Protein AF-A0A919RWD7-F1 (afdb_monomer_lite)

Structure (mmCIF, N/CA/C/O backbone):
data_AF-A0A919RWD7-F1
#
_entry.id   AF-A0A919RWD7-F1
#
loop_
_atom_site.group_PDB
_atom_site.id
_atom_site.type_symbol
_atom_site.label_atom_id
_atom_site.label_alt_id
_atom_site.label_comp_id
_atom_site.label_asym_id
_atom_site.label_entity_id
_atom_site.label_seq_id
_atom_site.pdbx_PDB_ins_code
_atom_site.Cartn_x
_atom_site.Cartn_y
_atom_site.Cartn_z
_atom_site.occupancy
_atom_site.B_iso_or_equiv
_atom_site.auth_seq_id
_atom_site.auth_comp_id
_atom_site.auth_asym_id
_atom_site.auth_atom_id
_atom_site.pdbx_PDB_model_num
ATOM 1 N N . MET A 1 1 ? -32.808 6.585 6.869 1.00 62.22 1 MET A N 1
ATOM 2 C CA . MET A 1 1 ? -34.218 6.139 7.039 1.00 62.22 1 MET A CA 1
ATOM 3 C C . MET A 1 1 ? -34.288 4.623 7.196 1.00 62.22 1 MET A C 1
ATOM 5 O O . MET A 1 1 ? -33.991 3.910 6.240 1.00 62.22 1 MET A O 1
ATOM 9 N N . GLY A 1 2 ? -34.722 4.133 8.360 1.00 70.38 2 GLY A N 1
ATOM 10 C CA . GLY A 1 2 ? -34.899 2.698 8.625 1.00 70.38 2 GLY A CA 1
ATOM 11 C C . GLY A 1 2 ? -35.819 1.985 7.619 1.00 70.38 2 GLY A C 1
ATOM 12 O O . GLY A 1 2 ? -36.664 2.600 6.946 1.00 70.38 2 GLY A O 1
ATOM 13 N N . LYS A 1 3 ? -35.632 0.671 7.458 1.00 72.12 3 LYS A N 1
ATOM 14 C CA . LYS A 1 3 ? -36.467 -0.162 6.576 1.00 72.12 3 LYS A CA 1
ATOM 15 C C . LYS A 1 3 ? -37.880 -0.276 7.179 1.00 72.12 3 LYS A C 1
ATOM 17 O O . LYS A 1 3 ? -37.995 -0.551 8.368 1.00 72.12 3 LYS A O 1
ATOM 22 N N . PRO A 1 4 ? -38.960 -0.045 6.406 1.00 69.38 4 PRO A N 1
ATOM 23 C CA . PRO A 1 4 ? -40.312 -0.239 6.905 1.00 69.38 4 PRO A CA 1
ATOM 24 C C . PRO A 1 4 ? -40.534 -1.732 7.136 1.00 69.38 4 PRO A C 1
ATOM 26 O O . PRO A 1 4 ? -40.063 -2.553 6.346 1.00 69.38 4 PRO A O 1
ATOM 29 N N . SER A 1 5 ? -41.260 -2.066 8.202 1.00 76.38 5 SER A N 1
ATOM 30 C CA . SER A 1 5 ? -41.607 -3.452 8.513 1.00 76.38 5 SER A CA 1
ATOM 31 C C . SER A 1 5 ? -42.291 -4.118 7.319 1.00 76.38 5 SER A C 1
ATOM 33 O O . SER A 1 5 ? -43.266 -3.589 6.781 1.00 76.38 5 SER A O 1
ATOM 35 N N . ILE A 1 6 ? -41.774 -5.281 6.924 1.00 73.38 6 ILE A N 1
ATOM 36 C CA . ILE A 1 6 ? -42.286 -6.110 5.823 1.00 73.38 6 ILE A CA 1
ATOM 37 C C . ILE A 1 6 ? -43.700 -6.648 6.088 1.00 73.38 6 ILE A C 1
ATOM 39 O O . ILE A 1 6 ? -44.399 -7.011 5.150 1.00 73.38 6 ILE A O 1
ATOM 43 N N . PHE A 1 7 ? -44.142 -6.637 7.348 1.00 79.19 7 PHE A N 1
ATOM 44 C CA . PHE A 1 7 ? -45.467 -7.099 7.774 1.00 79.19 7 PHE A CA 1
ATOM 45 C C . PHE A 1 7 ? -46.503 -5.967 7.868 1.00 79.19 7 PHE A C 1
ATOM 47 O O . PHE A 1 7 ? -47.649 -6.186 8.251 1.00 79.19 7 PHE A O 1
ATOM 54 N N . SER A 1 8 ? -46.121 -4.732 7.529 1.00 77.19 8 SER A N 1
ATOM 55 C CA . SER A 1 8 ? -47.040 -3.595 7.505 1.00 77.19 8 SER A CA 1
ATOM 56 C C . SER A 1 8 ? -47.950 -3.653 6.276 1.00 77.19 8 SER A C 1
ATOM 58 O O . SER A 1 8 ? -47.480 -3.749 5.144 1.00 77.19 8 SER A O 1
ATOM 60 N N . LYS A 1 9 ? -49.260 -3.458 6.478 1.00 77.06 9 LYS A N 1
ATOM 61 C CA . LYS A 1 9 ? -50.262 -3.287 5.404 1.00 77.06 9 LYS A CA 1
ATOM 62 C C . LYS A 1 9 ? -49.919 -2.142 4.432 1.00 77.06 9 LYS A C 1
ATOM 64 O O . LYS A 1 9 ? -50.409 -2.099 3.307 1.00 77.06 9 LYS A O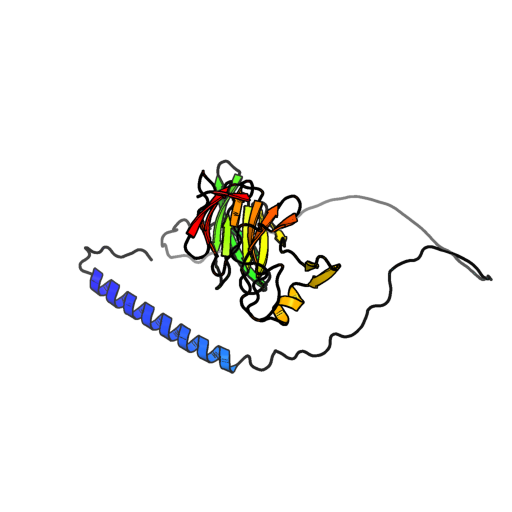 1
ATOM 69 N N . GLU A 1 10 ? -49.058 -1.210 4.844 1.00 80.69 10 GLU A N 1
ATOM 70 C CA . GLU A 1 10 ? -48.588 -0.087 4.029 1.00 80.69 10 GLU A CA 1
ATOM 71 C C . GLU A 1 10 ? -47.210 -0.307 3.392 1.00 80.69 10 GLU A C 1
ATOM 73 O O . GLU A 1 10 ? -46.718 0.584 2.689 1.00 80.69 10 GLU A O 1
ATOM 78 N N . TYR A 1 11 ? -46.576 -1.462 3.618 1.00 83.88 11 TYR A N 1
ATOM 79 C CA . TYR A 1 11 ? -45.226 -1.767 3.145 1.00 83.88 11 TYR A CA 1
ATOM 80 C C . TYR A 1 11 ? -45.079 -1.510 1.642 1.00 83.88 11 TYR A C 1
ATOM 82 O O . TYR A 1 11 ? -44.213 -0.738 1.222 1.00 83.88 11 TYR A O 1
ATOM 90 N N . GLU A 1 12 ? -45.992 -2.044 0.827 1.00 78.50 12 GLU A N 1
ATOM 91 C CA . GLU A 1 12 ? -45.956 -1.845 -0.623 1.00 78.50 12 GLU A CA 1
ATOM 92 C C . GLU A 1 12 ? -46.113 -0.379 -1.037 1.00 78.50 12 GLU A C 1
ATOM 94 O O . GLU A 1 12 ? -45.423 0.093 -1.945 1.00 78.50 12 GLU A O 1
ATOM 99 N N . LYS A 1 13 ? -47.000 0.372 -0.370 1.00 80.38 13 LYS A N 1
ATOM 100 C CA . LYS A 1 13 ? -47.218 1.797 -0.667 1.00 80.38 13 LYS A CA 1
ATOM 101 C C . LYS A 1 13 ? -45.967 2.614 -0.337 1.00 80.38 13 LYS A C 1
ATOM 103 O O . LYS A 1 13 ? -45.570 3.475 -1.126 1.00 80.38 13 LYS A O 1
ATOM 108 N N . ARG A 1 14 ? -45.309 2.324 0.791 1.00 76.94 14 ARG A N 1
ATOM 109 C CA . ARG A 1 14 ? -44.056 2.980 1.203 1.00 76.94 14 ARG A CA 1
ATOM 110 C C . ARG A 1 14 ? -42.899 2.609 0.272 1.00 76.94 14 ARG A C 1
ATOM 112 O O . ARG A 1 14 ? -42.142 3.491 -0.133 1.00 76.94 14 ARG A O 1
ATOM 119 N N . MET A 1 15 ? -42.811 1.351 -0.156 1.00 80.31 15 MET A N 1
ATOM 120 C CA . MET A 1 15 ? -41.802 0.890 -1.115 1.00 80.31 15 MET A CA 1
ATOM 121 C C . MET A 1 15 ? -41.993 1.502 -2.510 1.00 80.31 15 MET A C 1
ATOM 123 O O . MET A 1 15 ? -41.017 1.953 -3.108 1.00 80.31 15 MET A O 1
ATOM 127 N N . LYS A 1 16 ? -43.231 1.623 -3.010 1.00 81.06 16 LYS A N 1
ATOM 128 C CA . LYS A 1 16 ? -43.530 2.305 -4.287 1.00 81.06 16 LYS A CA 1
ATOM 129 C C . LYS A 1 16 ? -43.140 3.789 -4.252 1.00 81.06 16 LYS A C 1
ATOM 131 O O . LYS A 1 16 ? -42.542 4.280 -5.207 1.00 81.06 16 LYS A O 1
ATOM 136 N N . LYS A 1 17 ? -43.401 4.498 -3.144 1.00 82.50 17 LYS A N 1
ATOM 137 C CA . LYS A 1 17 ? -42.965 5.898 -2.962 1.00 82.50 17 LYS A CA 1
ATOM 138 C C . LYS A 1 17 ? -41.436 6.028 -2.904 1.00 82.50 17 LYS A C 1
ATOM 140 O O . LYS A 1 17 ? -40.892 6.936 -3.525 1.00 82.50 17 LYS A O 1
ATOM 145 N N . ARG A 1 18 ? -40.737 5.110 -2.222 1.00 81.25 18 ARG A N 1
ATOM 146 C CA . ARG A 1 18 ? -39.261 5.082 -2.175 1.00 81.25 18 ARG A CA 1
ATOM 147 C C . ARG A 1 18 ? -38.644 4.833 -3.548 1.00 81.25 18 ARG A C 1
ATOM 149 O O . ARG A 1 18 ? -37.768 5.590 -3.945 1.00 81.25 18 ARG A O 1
ATOM 156 N N . LYS A 1 19 ? -39.146 3.848 -4.302 1.00 80.81 19 LYS A N 1
ATOM 157 C CA . LYS A 1 19 ? -38.678 3.565 -5.671 1.00 80.81 19 LYS A CA 1
ATOM 158 C C . LYS A 1 19 ? -38.836 4.781 -6.592 1.00 80.81 19 LYS A C 1
ATOM 160 O O . LYS A 1 19 ? -37.906 5.108 -7.318 1.00 80.81 19 LYS A O 1
ATOM 165 N N . LYS A 1 20 ? -39.963 5.501 -6.503 1.00 80.44 20 LYS A N 1
ATOM 166 C CA . LYS A 1 20 ? -40.172 6.751 -7.257 1.00 80.44 20 LYS A CA 1
ATOM 167 C C . LYS A 1 20 ? -39.213 7.869 -6.830 1.00 80.44 20 LYS A C 1
ATOM 169 O O . LYS A 1 20 ? -38.658 8.529 -7.695 1.00 80.44 20 LYS A O 1
ATOM 174 N N . ARG A 1 21 ? -38.974 8.061 -5.525 1.00 79.06 21 ARG A N 1
ATOM 175 C CA . ARG A 1 21 ? -38.011 9.067 -5.032 1.00 79.06 21 ARG A CA 1
ATOM 176 C C . ARG A 1 21 ? -36.578 8.772 -5.483 1.00 79.06 21 ARG A C 1
ATOM 178 O O . ARG A 1 21 ? -35.906 9.683 -5.942 1.00 79.06 21 ARG A O 1
ATOM 185 N N . ILE A 1 22 ? -36.138 7.515 -5.406 1.00 81.50 22 ILE A N 1
ATOM 186 C CA . ILE A 1 22 ? -34.799 7.099 -5.860 1.00 81.50 22 ILE A CA 1
ATOM 187 C C . ILE A 1 22 ? -34.636 7.347 -7.366 1.00 81.50 22 ILE A C 1
ATOM 189 O O . ILE A 1 22 ? -33.616 7.883 -7.785 1.00 81.50 22 ILE A O 1
ATOM 193 N N . LEU A 1 23 ? -35.654 7.022 -8.171 1.00 80.88 23 LEU A N 1
ATOM 194 C CA . LEU A 1 23 ? -35.626 7.249 -9.619 1.00 80.88 23 LEU A CA 1
ATOM 195 C C . LEU A 1 23 ? -35.556 8.744 -9.977 1.00 80.88 23 LEU A C 1
ATOM 197 O O . LEU A 1 23 ? -34.819 9.116 -10.883 1.00 80.88 23 LEU A O 1
ATOM 201 N N . VAL A 1 24 ? -36.263 9.607 -9.239 1.00 87.38 24 VAL A N 1
ATOM 202 C CA . VAL A 1 24 ? -36.188 11.068 -9.420 1.00 87.38 24 VAL A CA 1
ATOM 203 C C . VAL A 1 24 ? -34.807 11.613 -9.041 1.00 87.38 24 VAL A C 1
ATOM 205 O O . VAL A 1 24 ? -34.259 12.424 -9.778 1.00 87.38 24 VAL A O 1
ATOM 208 N N . ILE A 1 25 ? -34.211 11.141 -7.941 1.00 85.62 25 ILE A N 1
ATOM 209 C CA . ILE A 1 25 ? -32.860 11.554 -7.524 1.00 85.62 25 ILE A CA 1
ATOM 210 C C . ILE A 1 25 ? -31.818 11.153 -8.578 1.00 85.62 25 ILE A C 1
ATOM 212 O O . ILE A 1 25 ? -30.980 11.973 -8.946 1.00 85.62 25 ILE A O 1
ATOM 216 N N . LEU A 1 26 ? -31.904 9.931 -9.116 1.00 84.19 26 LEU A N 1
ATOM 217 C CA . LEU A 1 26 ? -31.026 9.474 -10.200 1.00 84.19 26 LEU A CA 1
ATOM 218 C C . LEU A 1 26 ? -31.139 10.352 -11.453 1.00 84.19 26 LEU A C 1
ATOM 220 O O . LEU A 1 26 ? -30.123 10.691 -12.054 1.00 84.19 26 LEU A O 1
ATOM 224 N N . LEU A 1 27 ? -32.357 10.757 -11.821 1.00 84.44 27 LEU A N 1
ATOM 225 C CA . LEU A 1 27 ? -32.585 11.626 -12.976 1.00 84.44 27 LEU A CA 1
ATOM 226 C C . LEU A 1 27 ? -31.989 13.032 -12.768 1.00 84.44 27 LEU A C 1
ATOM 228 O O . LEU A 1 27 ? -31.401 13.590 -13.689 1.00 84.44 27 LEU A O 1
ATOM 232 N N . ILE A 1 28 ? -32.073 13.575 -11.548 1.00 85.44 28 ILE A N 1
ATOM 233 C CA . ILE A 1 28 ? -31.477 14.875 -11.191 1.00 85.44 28 ILE A CA 1
ATOM 234 C C . ILE A 1 28 ? -29.945 14.817 -11.260 1.00 85.44 28 ILE A C 1
ATOM 236 O O . ILE A 1 28 ? -29.328 15.723 -11.818 1.00 85.44 28 ILE A O 1
ATOM 240 N N . ILE A 1 29 ? -29.326 13.747 -10.748 1.00 83.81 29 ILE A N 1
ATOM 241 C CA . ILE A 1 29 ? -27.866 13.556 -10.808 1.00 83.81 29 ILE A CA 1
ATOM 242 C C . ILE A 1 29 ? -27.390 13.472 -12.266 1.00 83.81 29 ILE A C 1
ATOM 244 O O . ILE A 1 29 ? -26.404 14.116 -12.631 1.00 83.81 29 ILE A O 1
ATOM 248 N N . LEU A 1 30 ? -28.120 12.748 -13.122 1.00 80.19 30 LEU A N 1
ATOM 249 C CA . LEU A 1 30 ? -27.811 12.647 -14.549 1.00 80.19 30 LEU A CA 1
ATOM 250 C C . LEU A 1 30 ? -27.887 14.019 -15.245 1.00 80.19 30 LEU A C 1
ATOM 252 O O . LEU A 1 30 ? -26.960 14.394 -15.962 1.00 80.19 30 LEU A O 1
ATOM 256 N N . CYS A 1 31 ? -28.937 14.805 -14.988 1.00 75.56 31 CYS A N 1
ATOM 257 C CA . CYS A 1 31 ? -29.066 16.154 -15.543 1.00 75.56 31 CYS A CA 1
ATOM 258 C C . CYS A 1 31 ? -27.950 17.099 -15.065 1.00 75.56 31 CYS A C 1
ATOM 260 O O . CYS A 1 31 ? -27.419 17.859 -15.870 1.00 75.56 31 CYS A O 1
ATOM 262 N N . MET A 1 32 ? -27.545 17.023 -13.793 1.00 72.50 32 MET A N 1
ATOM 263 C CA . MET A 1 32 ? -26.440 17.830 -13.255 1.00 72.50 32 MET A CA 1
ATOM 264 C C . MET A 1 32 ? -25.092 17.473 -13.898 1.00 72.50 32 MET A C 1
ATOM 266 O O . MET A 1 32 ? -24.303 18.367 -14.201 1.00 72.50 32 MET A O 1
ATOM 270 N N . SER A 1 33 ? -24.844 16.189 -14.177 1.00 64.81 33 SER A N 1
ATOM 271 C CA . SER A 1 33 ? -23.604 15.749 -14.831 1.00 64.81 33 SER A CA 1
ATOM 272 C C . SER A 1 33 ? -23.444 16.290 -16.262 1.00 64.81 33 SER A C 1
ATOM 274 O O . SER A 1 33 ? -22.338 16.657 -16.654 1.00 64.81 33 SER A O 1
ATOM 276 N N . GLY A 1 34 ? -24.544 16.445 -17.012 1.00 59.94 34 GLY A N 1
ATOM 277 C CA . GLY A 1 34 ? -24.525 17.014 -18.368 1.00 59.94 34 GLY A CA 1
ATOM 278 C C . GLY A 1 34 ? -24.253 18.525 -18.420 1.00 59.94 34 GLY A C 1
ATOM 279 O O . GLY A 1 34 ? -23.715 19.022 -19.407 1.00 59.94 34 GLY A O 1
ATOM 280 N N . VAL A 1 35 ? -24.570 19.265 -17.350 1.00 59.09 35 VAL A N 1
ATOM 281 C CA . VAL A 1 35 ? -24.320 20.719 -17.264 1.00 59.09 35 VAL A CA 1
ATOM 282 C C . VAL A 1 35 ? -22.843 21.018 -16.961 1.00 59.09 35 VAL A C 1
ATOM 284 O O . VAL A 1 35 ? -22.286 21.997 -17.466 1.00 59.09 35 VAL A O 1
ATOM 287 N N . ILE A 1 36 ? -22.166 20.144 -16.206 1.00 58.62 36 ILE A N 1
ATOM 288 C CA . ILE A 1 36 ? -20.753 20.313 -15.819 1.00 58.62 36 ILE A CA 1
ATOM 289 C C . ILE A 1 36 ? -19.814 20.196 -17.032 1.00 58.62 36 ILE A C 1
ATOM 291 O O . ILE A 1 36 ? -18.829 20.934 -17.117 1.00 58.62 36 ILE A O 1
ATOM 295 N N . THR A 1 37 ? -20.143 19.352 -18.018 1.00 56.03 37 THR A N 1
ATOM 296 C CA . THR A 1 37 ? -19.328 19.184 -19.236 1.00 56.03 37 THR A CA 1
ATOM 297 C C . THR A 1 37 ? -19.362 20.391 -20.176 1.00 56.03 37 THR A C 1
ATOM 299 O O . THR A 1 37 ? -18.444 20.561 -20.973 1.00 56.03 37 THR A O 1
ATOM 302 N N . THR A 1 38 ? -20.372 21.264 -20.080 1.00 53.47 38 THR A N 1
ATOM 303 C CA . THR A 1 38 ? -20.492 22.443 -20.960 1.00 53.47 38 THR A CA 1
ATOM 304 C C . THR A 1 38 ? -19.829 23.714 -20.422 1.00 53.47 38 THR A C 1
ATOM 306 O O . THR A 1 38 ? -19.691 24.679 -21.170 1.00 53.47 38 THR A O 1
ATOM 309 N N . LEU A 1 39 ? -19.391 23.735 -19.155 1.00 53.25 39 LEU A N 1
ATOM 310 C CA . LEU A 1 39 ? -18.883 24.955 -18.503 1.00 53.25 39 LEU A CA 1
ATOM 311 C C . LEU A 1 39 ? -17.393 24.919 -18.119 1.00 53.25 39 LEU A C 1
ATOM 313 O O . LEU A 1 39 ? -16.830 25.970 -17.828 1.00 53.25 39 LEU A O 1
ATOM 317 N N . ASN A 1 40 ? -16.713 23.769 -18.192 1.00 55.81 40 ASN A N 1
ATOM 318 C CA . ASN A 1 40 ? -15.305 23.633 -17.776 1.00 55.81 40 ASN A CA 1
ATOM 319 C C . ASN A 1 40 ? -14.329 23.303 -18.920 1.00 55.81 40 ASN A C 1
ATOM 321 O O . ASN A 1 40 ? -13.398 22.526 -18.740 1.00 55.81 40 ASN A O 1
ATOM 325 N N . PHE A 1 41 ? -14.495 23.916 -20.098 1.00 50.09 41 PHE A N 1
ATOM 326 C CA . PHE A 1 41 ? -13.553 23.746 -21.222 1.00 50.09 41 PHE A CA 1
ATOM 327 C C . PHE A 1 41 ? -12.550 24.904 -21.404 1.00 50.09 41 PHE A C 1
ATOM 329 O O . PHE A 1 41 ? -11.872 24.977 -22.425 1.00 50.09 41 PHE A O 1
ATOM 336 N N . LYS A 1 42 ? -12.440 25.839 -20.446 1.00 47.75 42 LYS A N 1
ATOM 337 C CA . LYS A 1 42 ? -11.588 27.043 -20.587 1.00 47.75 42 LYS A CA 1
ATOM 338 C C . LYS A 1 42 ? -10.662 27.366 -19.405 1.00 47.75 42 LYS A C 1
ATOM 340 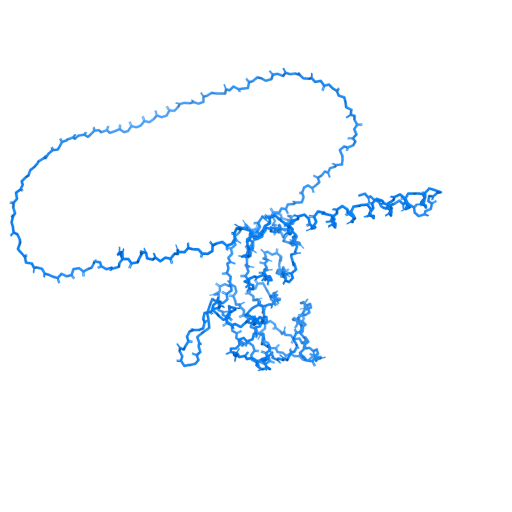O O . LYS A 1 42 ? -10.213 28.500 -19.302 1.00 47.75 42 LYS A O 1
ATOM 345 N N . PHE A 1 43 ? -10.328 26.400 -18.546 1.00 48.41 43 PHE A N 1
ATOM 346 C CA . PHE A 1 43 ? -9.414 26.642 -17.412 1.00 48.41 43 PHE A CA 1
ATOM 347 C C . PHE A 1 43 ? -8.160 25.759 -17.358 1.00 48.41 43 PHE A C 1
ATOM 349 O O . PHE A 1 43 ? -7.447 25.783 -16.362 1.00 48.41 43 PHE A O 1
ATOM 356 N N . PHE A 1 44 ? -7.815 25.051 -18.437 1.00 46.84 44 PHE A N 1
ATOM 357 C CA . PHE A 1 44 ? -6.515 24.379 -18.541 1.00 46.84 44 PHE A CA 1
ATOM 358 C C . PHE A 1 44 ? -5.609 25.098 -19.548 1.00 46.84 44 PHE A C 1
ATOM 360 O O . PHE A 1 44 ? -5.313 24.595 -20.628 1.00 46.84 44 PHE A O 1
ATOM 367 N N . SER A 1 45 ? -5.209 26.327 -19.205 1.00 43.19 45 SER A N 1
ATOM 368 C CA . SER A 1 45 ? -4.134 27.042 -19.900 1.00 43.19 45 SER A CA 1
ATOM 369 C C . SER A 1 45 ? -2.827 26.814 -19.148 1.00 43.19 45 SER A C 1
ATOM 371 O O . SER A 1 45 ? -2.527 27.494 -18.169 1.00 43.19 45 SER A O 1
ATOM 373 N N . LEU A 1 46 ? -2.050 25.836 -19.610 1.00 52.00 46 LEU A N 1
ATOM 374 C CA . LEU A 1 46 ? -0.650 25.666 -19.239 1.00 52.00 46 LEU A CA 1
ATOM 375 C C . LEU A 1 46 ? 0.177 26.752 -19.934 1.00 52.00 46 LEU A C 1
ATOM 377 O O . LEU A 1 46 ? 0.546 26.611 -21.098 1.00 52.00 46 LEU A O 1
ATOM 381 N N . THR A 1 47 ? 0.489 27.828 -19.217 1.00 43.75 47 THR A N 1
ATOM 382 C CA . THR A 1 47 ? 1.446 28.839 -19.681 1.00 43.75 47 THR A CA 1
ATOM 383 C C . THR A 1 47 ? 2.430 29.217 -18.576 1.00 43.75 47 THR A C 1
ATOM 385 O O . THR A 1 47 ? 2.062 29.847 -17.592 1.00 43.75 47 THR A O 1
ATOM 388 N N . ASN A 1 48 ? 3.696 28.871 -18.835 1.00 51.38 48 ASN A N 1
ATOM 389 C CA . ASN A 1 48 ? 4.932 29.522 -18.387 1.00 51.38 48 ASN A CA 1
ATOM 390 C C . ASN A 1 48 ? 5.314 29.442 -16.900 1.00 51.38 48 ASN A C 1
ATOM 392 O O . ASN A 1 48 ? 5.154 30.397 -16.148 1.00 51.38 48 ASN A O 1
ATOM 396 N N . ILE A 1 49 ? 6.014 28.365 -16.530 1.00 50.78 49 ILE A N 1
ATOM 397 C CA . ILE A 1 49 ? 6.964 28.387 -15.408 1.00 50.78 49 ILE A CA 1
ATOM 398 C C . ILE A 1 49 ? 8.353 28.080 -15.975 1.00 50.78 49 ILE A C 1
ATOM 400 O O . ILE A 1 49 ? 8.755 26.928 -16.126 1.00 50.78 49 ILE A O 1
ATOM 404 N N . ARG A 1 50 ? 9.084 29.139 -16.334 1.00 42.44 50 ARG A N 1
ATOM 405 C CA . ARG A 1 50 ? 10.533 29.101 -16.547 1.00 42.44 50 ARG A CA 1
ATOM 406 C C . ARG A 1 50 ? 11.196 30.230 -15.760 1.00 42.44 50 ARG A C 1
ATOM 408 O O . ARG A 1 50 ? 10.794 31.380 -15.862 1.00 42.44 50 ARG A O 1
ATOM 415 N N . GLN A 1 51 ? 12.255 29.822 -15.060 1.00 47.16 51 GLN A N 1
ATOM 416 C CA . GLN A 1 51 ? 13.373 30.590 -14.502 1.00 47.16 51 GLN A CA 1
ATOM 417 C C . GLN A 1 51 ? 13.134 31.486 -13.278 1.00 47.16 51 GLN A C 1
ATOM 419 O O . GLN A 1 51 ? 12.812 32.662 -13.393 1.00 47.16 51 GLN A O 1
ATOM 424 N N . LYS A 1 52 ? 13.560 30.964 -12.118 1.00 35.62 52 LYS A N 1
ATOM 425 C CA . LYS A 1 52 ? 14.637 31.599 -11.337 1.00 35.62 52 LYS A CA 1
ATOM 426 C C . LYS A 1 52 ? 15.355 30.553 -10.471 1.00 35.62 52 LYS A C 1
ATOM 428 O O . LYS A 1 52 ? 14.889 30.205 -9.394 1.00 35.62 52 LYS A O 1
ATOM 433 N N . VAL A 1 53 ? 16.472 30.021 -10.970 1.00 49.72 53 VAL A N 1
ATOM 434 C CA . VAL A 1 53 ? 17.414 29.192 -10.198 1.00 49.72 53 VAL A CA 1
ATOM 435 C C . VAL A 1 53 ? 18.780 29.850 -10.290 1.00 49.72 53 VAL A C 1
ATOM 437 O O . VAL A 1 53 ? 19.578 29.446 -11.113 1.00 49.72 53 VAL A O 1
ATOM 440 N N . GLU A 1 54 ? 18.993 30.883 -9.480 1.00 40.47 54 GLU A N 1
ATOM 441 C CA . GLU A 1 54 ? 20.275 31.447 -9.023 1.00 40.47 54 GLU A CA 1
ATOM 442 C C . GLU A 1 54 ? 19.853 32.290 -7.798 1.00 40.47 54 GLU A C 1
ATOM 444 O O . GLU A 1 54 ? 18.914 33.073 -7.907 1.00 40.47 54 GLU A O 1
ATOM 449 N N . THR A 1 55 ? 20.306 32.142 -6.556 1.00 45.22 55 THR A N 1
ATOM 450 C CA . THR A 1 55 ? 21.633 31.879 -5.998 1.00 45.22 55 THR A CA 1
ATOM 451 C C . THR A 1 55 ? 21.451 31.563 -4.504 1.00 45.22 55 THR A C 1
ATOM 453 O O . THR A 1 55 ? 20.953 32.429 -3.785 1.00 45.22 55 THR A O 1
ATOM 456 N N . THR A 1 56 ? 21.849 30.389 -4.000 1.00 36.59 56 THR A N 1
ATOM 457 C CA . THR A 1 56 ? 22.331 30.211 -2.603 1.00 36.59 56 THR A CA 1
ATOM 458 C C . THR A 1 56 ? 22.813 28.779 -2.370 1.00 36.59 56 THR A C 1
ATOM 460 O O . THR A 1 56 ? 22.162 27.986 -1.705 1.00 36.59 56 THR A O 1
ATOM 463 N N . LEU A 1 57 ? 23.993 28.439 -2.889 1.00 35.75 57 LEU A N 1
ATOM 464 C CA . LEU A 1 57 ? 24.846 27.449 -2.236 1.00 35.75 57 LEU A CA 1
ATOM 465 C C . LEU A 1 57 ? 26.302 27.907 -2.320 1.00 35.75 57 LEU A C 1
ATOM 467 O O . LEU A 1 57 ? 26.797 28.262 -3.383 1.00 35.75 57 LEU A O 1
ATOM 471 N N . ASN A 1 58 ? 26.939 27.844 -1.154 1.00 32.91 58 ASN A N 1
ATOM 472 C CA . ASN A 1 58 ? 28.346 28.052 -0.841 1.00 32.91 58 ASN A CA 1
ATOM 473 C C . ASN A 1 58 ? 28.898 29.477 -0.867 1.00 32.91 58 ASN A C 1
ATOM 475 O O . ASN A 1 58 ? 29.436 29.953 -1.859 1.00 32.91 58 ASN A O 1
ATOM 479 N N . ASN A 1 59 ? 28.953 30.058 0.334 1.00 32.22 59 ASN A N 1
ATOM 480 C CA . ASN A 1 59 ? 30.088 30.880 0.716 1.00 32.22 59 ASN A CA 1
ATOM 481 C C . ASN A 1 59 ? 30.882 30.156 1.819 1.00 32.22 59 ASN A C 1
ATOM 483 O O . ASN A 1 59 ? 30.484 30.117 2.982 1.00 32.22 59 ASN A O 1
ATOM 487 N N . LYS A 1 60 ? 32.010 29.559 1.431 1.00 31.36 60 LYS A N 1
ATOM 488 C CA . LYS A 1 60 ? 33.190 29.402 2.285 1.00 31.36 60 LYS A CA 1
ATOM 489 C C . LYS A 1 60 ? 34.373 29.857 1.432 1.00 31.36 60 LYS A C 1
ATOM 491 O O . LYS A 1 60 ? 34.786 29.122 0.547 1.00 31.36 60 LYS A O 1
ATOM 496 N N . ASN A 1 61 ? 34.786 31.106 1.680 1.00 33.00 61 ASN A N 1
ATOM 497 C CA . ASN A 1 61 ? 36.158 31.623 1.815 1.00 33.00 61 ASN A CA 1
ATOM 498 C C . ASN A 1 61 ? 37.239 30.877 1.013 1.00 33.00 61 ASN A C 1
ATOM 500 O O . ASN A 1 61 ? 37.390 29.673 1.174 1.00 33.00 61 ASN A O 1
ATOM 504 N N . LYS A 1 62 ? 38.148 31.508 0.272 1.00 30.33 62 LYS A N 1
ATOM 505 C CA . LYS A 1 62 ? 38.866 32.790 0.429 1.00 30.33 62 LYS A CA 1
ATOM 506 C C . LYS A 1 62 ? 39.847 32.796 -0.780 1.00 30.33 62 LYS A C 1
ATOM 508 O O . LYS A 1 62 ? 40.222 31.720 -1.227 1.00 30.33 62 LYS A O 1
ATOM 513 N N . ASP A 1 63 ? 40.221 33.888 -1.439 1.00 31.67 63 ASP A N 1
ATOM 514 C CA . ASP A 1 63 ? 41.120 34.912 -0.917 1.00 31.67 63 ASP A CA 1
ATOM 515 C C . ASP A 1 63 ? 41.265 36.089 -1.906 1.00 31.67 63 ASP A C 1
ATOM 517 O O . ASP A 1 63 ? 41.472 35.886 -3.098 1.00 31.67 63 ASP A O 1
ATOM 521 N N . ASN A 1 64 ? 41.233 37.289 -1.313 1.00 29.98 64 ASN A N 1
ATOM 522 C CA . ASN A 1 64 ? 42.026 38.498 -1.570 1.00 29.98 64 ASN A CA 1
ATOM 523 C C . ASN A 1 64 ? 42.005 39.162 -2.957 1.00 29.98 64 ASN A C 1
ATOM 525 O O . ASN A 1 64 ? 42.463 38.595 -3.939 1.00 29.98 64 ASN A O 1
ATOM 529 N N . VAL A 1 65 ? 41.652 40.457 -2.973 1.00 29.67 65 VAL A N 1
ATOM 530 C CA . VAL A 1 65 ? 42.622 41.564 -3.138 1.00 29.67 65 VAL A CA 1
ATOM 531 C C . VAL A 1 65 ? 41.925 42.935 -2.934 1.00 29.67 65 VAL A C 1
ATOM 533 O O . VAL A 1 65 ? 41.002 43.285 -3.657 1.00 29.67 65 VAL A O 1
ATOM 536 N N . LEU A 1 66 ? 42.445 43.669 -1.936 1.00 29.42 66 LEU A N 1
ATOM 537 C CA . LEU A 1 66 ? 42.548 45.133 -1.742 1.00 29.42 66 LEU A CA 1
ATOM 538 C C . LEU A 1 66 ? 41.298 46.016 -1.482 1.00 29.42 66 LEU A C 1
ATOM 540 O O . LEU A 1 66 ? 40.529 46.369 -2.370 1.00 29.42 66 LEU A O 1
ATOM 544 N N . SER A 1 67 ? 41.211 46.390 -0.196 1.00 28.41 67 SER A N 1
ATOM 545 C CA . SER A 1 67 ? 41.037 47.725 0.422 1.00 28.41 67 SER A CA 1
ATOM 546 C C . SER A 1 67 ? 41.107 48.963 -0.509 1.00 28.41 67 SER A C 1
ATOM 548 O O . SER A 1 67 ? 41.809 48.949 -1.509 1.00 28.41 67 SER A O 1
ATOM 550 N N . ASP A 1 68 ? 40.418 50.086 -0.265 1.00 28.94 68 ASP A N 1
ATOM 551 C CA . ASP A 1 68 ? 40.431 50.878 0.970 1.00 28.94 68 ASP A CA 1
ATOM 552 C C . ASP A 1 68 ? 39.267 51.896 1.095 1.00 28.94 68 ASP A C 1
ATOM 554 O O . ASP A 1 68 ? 38.959 52.630 0.163 1.00 28.94 68 ASP A O 1
ATOM 558 N N . THR A 1 69 ? 38.729 51.958 2.320 1.00 27.41 69 THR A N 1
ATOM 559 C CA . THR A 1 69 ? 38.481 53.151 3.162 1.00 27.41 69 THR A CA 1
ATOM 560 C C . THR A 1 69 ? 37.462 54.248 2.780 1.00 27.41 69 THR A C 1
ATOM 562 O O . THR A 1 69 ? 37.677 55.037 1.866 1.00 27.41 69 THR A O 1
ATOM 565 N N . ALA A 1 70 ? 36.442 54.370 3.659 1.00 26.33 70 ALA A N 1
ATOM 566 C CA . ALA A 1 70 ? 35.928 55.575 4.364 1.00 26.33 70 ALA A CA 1
ATOM 567 C C . ALA A 1 70 ? 34.384 55.702 4.307 1.00 26.33 70 ALA A C 1
ATOM 569 O O . ALA A 1 70 ? 33.814 55.490 3.249 1.00 26.33 70 ALA A O 1
ATOM 570 N N . ILE A 1 71 ? 33.601 56.090 5.327 1.00 29.23 71 ILE A N 1
ATOM 571 C CA . ILE A 1 71 ? 33.790 56.533 6.723 1.00 29.23 71 ILE A CA 1
ATOM 572 C C . ILE A 1 71 ? 32.365 56.636 7.354 1.00 29.23 71 ILE A C 1
ATOM 574 O O . ILE A 1 71 ? 31.460 57.077 6.653 1.00 29.23 71 ILE A O 1
ATOM 578 N N . GLN A 1 72 ? 32.227 56.240 8.638 1.00 29.55 72 GLN A N 1
ATOM 579 C CA . GLN A 1 72 ? 31.387 56.796 9.745 1.00 29.55 72 GLN A CA 1
ATOM 580 C C . GLN A 1 72 ? 29.849 56.984 9.606 1.00 29.55 72 GLN A C 1
ATOM 582 O O . GLN A 1 72 ? 29.331 57.176 8.520 1.00 29.55 72 GLN A O 1
ATOM 587 N N . ASP A 1 73 ? 29.018 57.023 10.660 1.00 26.33 73 ASP A N 1
ATOM 588 C CA . ASP A 1 73 ? 29.154 56.817 12.115 1.00 26.33 73 ASP A CA 1
ATOM 589 C C . ASP A 1 73 ? 27.763 56.603 12.762 1.00 26.33 73 ASP A C 1
ATOM 591 O O . ASP A 1 73 ? 26.764 57.061 12.214 1.00 26.33 73 ASP A O 1
ATOM 595 N N . ASN A 1 74 ? 27.779 55.993 13.961 1.00 30.34 74 ASN A N 1
ATOM 596 C CA . ASN A 1 74 ? 26.951 56.181 15.182 1.00 30.34 74 ASN A CA 1
ATOM 597 C C . ASN A 1 74 ? 25.421 56.390 15.082 1.00 30.34 74 ASN A C 1
ATOM 599 O O . ASN A 1 74 ? 24.937 57.305 14.435 1.00 30.34 74 ASN A O 1
ATOM 603 N N . GLY A 1 75 ? 24.571 55.598 15.754 1.00 25.34 75 GLY A N 1
ATOM 604 C CA . GLY A 1 75 ? 24.429 55.439 17.221 1.00 25.34 75 GLY A CA 1
ATOM 605 C C . GLY A 1 75 ? 23.081 56.085 17.627 1.00 25.34 75 GLY A C 1
ATOM 606 O O . GLY A 1 75 ? 22.749 57.145 17.121 1.00 25.34 75 GLY A O 1
ATOM 607 N N . THR A 1 76 ? 22.186 55.559 18.476 1.00 24.91 76 THR A N 1
ATOM 608 C CA . THR A 1 76 ? 22.373 55.217 19.897 1.00 24.91 76 THR A CA 1
ATOM 609 C C . THR A 1 76 ? 21.059 54.665 20.518 1.00 24.91 76 THR A C 1
ATOM 611 O O . THR A 1 76 ? 19.982 55.113 20.141 1.00 24.91 76 THR A O 1
ATOM 614 N N . ASN A 1 77 ? 21.213 53.813 21.550 1.00 28.64 77 ASN A N 1
ATOM 615 C CA . ASN A 1 77 ? 20.426 53.626 22.801 1.00 28.64 77 ASN A CA 1
ATOM 616 C C . ASN A 1 77 ? 19.008 52.981 22.815 1.00 28.64 77 ASN A C 1
ATOM 618 O O . ASN A 1 77 ? 18.098 53.482 22.173 1.00 28.64 77 ASN A O 1
ATOM 622 N N . GLN A 1 78 ? 18.823 51.791 23.441 1.00 28.39 78 GLN A N 1
ATOM 623 C CA . GLN A 1 78 ? 18.531 51.455 24.881 1.00 28.39 78 GLN A CA 1
ATOM 624 C C . GLN A 1 78 ? 17.029 51.685 25.247 1.00 28.39 78 GLN A C 1
ATOM 626 O O . GLN A 1 78 ? 16.475 52.660 24.773 1.00 28.39 78 GLN A O 1
ATOM 631 N N . VAL A 1 79 ? 16.252 50.925 26.050 1.00 28.27 79 VAL A N 1
ATOM 632 C CA . VAL A 1 79 ? 16.444 49.836 27.037 1.00 28.27 79 VAL A CA 1
ATOM 633 C C . VAL A 1 79 ? 15.055 49.308 27.537 1.00 28.27 79 VAL A C 1
ATOM 635 O O . VAL A 1 79 ? 14.071 50.027 27.425 1.00 28.27 79 VAL A O 1
ATOM 638 N N . GLN A 1 80 ? 15.031 48.087 28.114 1.00 28.86 80 GLN A N 1
ATOM 639 C CA . GLN A 1 80 ? 14.132 47.461 29.138 1.00 28.86 80 GLN A CA 1
ATOM 640 C C . GLN A 1 80 ? 12.597 47.242 28.991 1.00 28.86 80 GLN A C 1
ATOM 642 O O . GLN A 1 80 ? 11.791 48.158 28.963 1.00 28.86 80 GLN A O 1
ATOM 647 N N . GLU A 1 81 ? 12.237 45.949 29.070 1.00 25.14 81 GLU A N 1
ATOM 648 C CA . GLU A 1 81 ? 11.517 45.225 30.154 1.00 25.14 81 GLU A CA 1
ATOM 649 C C . GLU A 1 81 ? 10.139 45.668 30.735 1.00 25.14 81 GLU A C 1
ATOM 651 O O . GLU A 1 81 ? 10.013 46.654 31.449 1.00 25.14 81 GLU A O 1
ATOM 656 N N . ASN A 1 82 ? 9.204 44.704 30.647 1.00 26.83 82 ASN A N 1
ATOM 657 C CA . ASN A 1 82 ? 8.337 44.129 31.701 1.00 26.83 82 ASN A CA 1
ATOM 658 C C . ASN A 1 82 ? 6.867 44.580 31.946 1.00 26.83 82 ASN A C 1
ATOM 660 O O . ASN A 1 82 ? 6.547 45.743 32.142 1.00 26.83 82 ASN A O 1
ATOM 664 N N . LYS A 1 83 ? 6.046 43.525 32.136 1.00 25.72 83 LYS A N 1
ATOM 665 C CA . LYS A 1 83 ? 4.805 43.349 32.934 1.00 25.72 83 LYS A CA 1
ATOM 666 C C . LYS A 1 83 ? 3.419 43.886 32.483 1.00 25.72 83 LYS A C 1
ATOM 668 O O . LYS A 1 83 ? 3.063 45.020 32.749 1.00 25.72 83 LYS A O 1
ATOM 673 N N . ASN A 1 84 ? 2.591 42.912 32.062 1.00 24.97 84 ASN A N 1
ATOM 674 C CA . ASN A 1 84 ? 1.437 42.315 32.789 1.00 24.97 84 ASN A CA 1
ATOM 675 C C . ASN A 1 84 ? 0.065 43.047 32.871 1.00 24.97 84 ASN A C 1
ATOM 677 O O . ASN A 1 84 ? 0.019 44.254 33.063 1.00 24.97 84 ASN A O 1
ATOM 681 N N . ILE A 1 85 ? -1.008 42.217 32.921 1.00 26.33 85 ILE A N 1
ATOM 682 C CA . ILE A 1 85 ? -2.402 42.468 33.407 1.00 26.33 85 ILE A CA 1
ATOM 683 C C . ILE A 1 85 ? -3.318 43.196 32.384 1.00 26.33 85 ILE A C 1
ATOM 685 O O . ILE A 1 85 ? -2.892 44.168 31.786 1.00 26.33 85 ILE A O 1
ATOM 689 N N . SER A 1 86 ? -4.589 42.862 32.101 1.00 23.86 86 SER A N 1
ATOM 690 C CA . SER A 1 86 ? -5.572 41.856 32.548 1.00 23.86 86 SER A CA 1
ATOM 691 C C . SER A 1 86 ? -6.790 41.868 31.600 1.00 23.86 86 SER A C 1
ATOM 693 O O . SER A 1 86 ? -6.988 42.815 30.844 1.00 23.86 86 SER A O 1
ATOM 695 N N . GLN A 1 87 ? -7.571 40.787 31.699 1.00 26.42 87 GLN A N 1
ATOM 696 C CA . GLN A 1 87 ? -8.999 40.573 31.410 1.00 26.42 87 GLN A CA 1
ATOM 697 C C . GLN A 1 87 ? -9.862 41.840 31.249 1.00 26.42 87 GLN A C 1
ATOM 699 O O . GLN A 1 87 ? -9.713 42.759 32.043 1.00 26.42 87 GLN A O 1
ATOM 704 N N . GLU A 1 88 ? -10.862 41.814 30.355 1.00 26.47 88 GLU A N 1
ATOM 705 C CA . GLU A 1 88 ? -12.269 41.661 30.775 1.00 26.47 88 GLU A CA 1
ATOM 706 C C . GLU A 1 88 ? -13.235 41.430 29.592 1.00 26.47 88 GLU A C 1
ATOM 708 O O . GLU A 1 88 ? -13.109 41.966 28.493 1.00 26.47 88 GLU A O 1
ATOM 713 N N . SER A 1 89 ? -14.188 40.562 29.901 1.00 25.95 89 SER A N 1
ATOM 714 C CA . SER A 1 89 ? -15.412 40.092 29.261 1.00 25.95 89 SER A CA 1
ATOM 715 C C . SER A 1 89 ? -16.376 41.137 28.689 1.00 25.95 89 SER A C 1
ATOM 717 O O . SER A 1 89 ? -16.538 42.220 29.242 1.00 25.95 89 SER A O 1
ATOM 719 N N . LYS A 1 90 ? -17.164 40.704 27.691 1.00 27.27 90 LYS A N 1
ATOM 720 C CA . LYS A 1 90 ? -18.585 41.069 27.540 1.00 27.27 90 LYS A CA 1
ATOM 721 C C . LYS A 1 90 ? -19.400 39.869 27.038 1.00 27.27 90 LYS A C 1
ATOM 723 O O . LYS A 1 90 ? -19.451 39.595 25.845 1.00 27.27 90 LYS A O 1
ATOM 728 N N . GLU A 1 91 ? -20.039 39.178 27.975 1.00 28.70 91 GLU A N 1
ATOM 729 C CA . GLU A 1 91 ? -21.368 38.586 27.783 1.00 28.70 91 GLU A CA 1
ATOM 730 C C . GLU A 1 91 ? -22.414 39.694 27.966 1.00 28.70 91 GLU A C 1
ATOM 732 O O . GLU A 1 91 ? -22.184 40.567 28.796 1.00 28.70 91 GLU A O 1
ATOM 737 N N . VAL A 1 92 ? -23.526 39.649 27.219 1.00 26.03 92 VAL A N 1
ATOM 738 C CA . VAL A 1 92 ? -24.927 39.701 27.709 1.00 26.03 92 VAL A CA 1
ATOM 739 C C . VAL A 1 92 ? -25.854 39.334 26.523 1.00 26.03 92 VAL A C 1
ATOM 741 O O . VAL A 1 92 ? -25.946 40.082 25.553 1.00 26.03 92 VAL A O 1
ATOM 744 N N . SER A 1 93 ? -26.428 38.120 26.589 1.00 27.02 93 SER A N 1
ATOM 745 C CA . SER A 1 93 ? -27.859 37.707 26.528 1.00 27.02 93 SER A CA 1
ATOM 746 C C . SER A 1 93 ? -28.915 38.697 25.993 1.00 27.02 93 SER A C 1
ATOM 748 O O . SER A 1 93 ? -28.747 39.896 26.113 1.00 27.02 93 SER A O 1
ATOM 750 N N . GLN A 1 94 ? -30.119 38.378 25.510 1.00 30.42 94 GLN A N 1
ATOM 751 C CA . GLN A 1 94 ? -31.000 37.234 25.185 1.00 30.42 94 GLN A CA 1
ATOM 752 C C . GLN A 1 94 ? -32.148 37.920 24.363 1.00 30.42 94 GLN A C 1
ATOM 754 O O . GLN A 1 94 ? -32.296 39.135 24.441 1.00 30.42 94 GLN A O 1
ATOM 759 N N . GLU A 1 95 ? -32.971 37.300 23.511 1.00 26.56 95 GLU A N 1
ATOM 760 C CA . GLU A 1 95 ? -34.132 36.512 23.937 1.00 26.56 95 GLU A CA 1
ATOM 761 C C . GLU A 1 95 ? -35.008 36.064 22.726 1.00 26.56 95 GLU A C 1
ATOM 763 O O . GLU A 1 95 ? -35.365 36.864 21.865 1.00 26.56 95 GLU A O 1
ATOM 768 N N . ASN A 1 96 ? -35.319 34.760 22.714 1.00 29.17 96 ASN A N 1
ATOM 769 C CA . ASN A 1 96 ? -36.514 33.988 22.309 1.00 29.17 96 ASN A CA 1
ATOM 770 C C . ASN A 1 96 ? -37.363 34.287 21.050 1.00 29.17 96 ASN A C 1
ATOM 772 O O . ASN A 1 96 ? -38.026 35.310 20.925 1.00 29.17 96 ASN A O 1
ATOM 776 N N . THR A 1 97 ? -37.616 33.219 20.276 1.00 2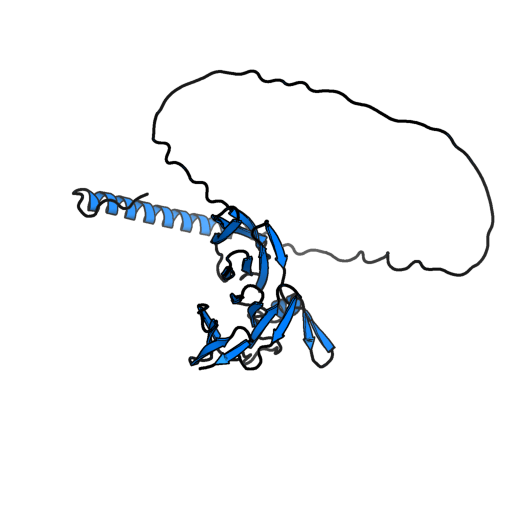5.09 97 THR A N 1
ATOM 777 C CA . THR A 1 97 ? -38.989 32.766 19.952 1.00 25.09 97 THR A CA 1
ATOM 778 C C . THR A 1 97 ? -39.024 31.231 19.864 1.00 25.09 97 THR A C 1
ATOM 780 O O . THR A 1 97 ? -38.098 30.608 19.351 1.00 25.09 97 THR A O 1
ATOM 783 N N . ALA A 1 98 ? -40.068 30.635 20.441 1.00 29.14 98 ALA A N 1
ATOM 784 C CA . ALA A 1 98 ? -40.222 29.217 20.756 1.00 29.14 98 ALA A CA 1
ATOM 785 C C . ALA A 1 98 ? -40.928 28.381 19.667 1.00 29.14 98 ALA A C 1
ATOM 787 O O . ALA A 1 98 ? -41.794 28.891 18.963 1.00 29.14 98 ALA A O 1
ATOM 788 N N . GLY A 1 99 ? -40.645 27.069 19.683 1.00 25.11 99 GLY A N 1
ATOM 789 C CA . GLY A 1 99 ? -41.599 25.995 19.367 1.00 25.11 99 GLY A CA 1
ATOM 790 C C . GLY A 1 99 ? -41.351 25.216 18.072 1.00 25.11 99 GLY A C 1
ATOM 791 O O . GLY A 1 99 ? -41.741 25.681 17.015 1.00 25.11 99 GLY A O 1
ATOM 792 N N . GLU A 1 100 ? -40.780 24.009 18.157 1.00 28.80 100 GLU A N 1
ATOM 793 C CA . GLU A 1 100 ? -41.523 22.740 18.018 1.00 28.80 100 GLU A CA 1
ATOM 794 C C . GLU A 1 100 ? -40.600 21.551 18.347 1.00 28.80 100 GLU A C 1
ATOM 796 O O . GLU A 1 100 ? -39.388 21.590 18.148 1.00 28.80 100 GLU A O 1
ATOM 801 N N . ASN A 1 101 ? -41.178 20.525 18.958 1.00 37.53 101 ASN A N 1
ATOM 802 C CA . ASN A 1 101 ? -40.504 19.433 19.645 1.00 37.53 101 ASN A CA 1
ATOM 803 C C . ASN A 1 101 ? -40.479 18.207 18.715 1.00 37.53 101 ASN A C 1
ATOM 805 O O . ASN A 1 101 ? -41.521 17.588 18.530 1.00 37.53 101 ASN A O 1
ATOM 809 N N . GLU A 1 102 ? -39.327 17.831 18.154 1.00 31.66 102 GLU A N 1
ATOM 810 C CA . GLU A 1 102 ? -39.120 16.495 17.576 1.00 31.66 102 GLU A CA 1
ATOM 811 C C . GLU A 1 102 ? -37.741 15.946 17.975 1.00 31.66 102 GLU A C 1
ATOM 813 O O . GLU A 1 102 ? -36.728 16.638 17.920 1.00 31.66 102 GLU A O 1
ATOM 818 N N . ASN A 1 103 ? -37.769 14.697 18.446 1.00 31.25 103 ASN A N 1
ATOM 819 C CA . ASN A 1 103 ? -36.691 13.853 18.963 1.00 31.25 103 ASN A CA 1
ATOM 820 C C . ASN A 1 103 ? -35.251 14.260 18.603 1.00 31.25 103 ASN A C 1
ATOM 822 O O . ASN A 1 103 ? -34.822 14.141 17.456 1.00 31.25 103 ASN A O 1
ATOM 826 N N . LYS A 1 104 ? -34.468 14.576 19.643 1.00 34.78 104 LYS A N 1
ATOM 827 C CA . LYS A 1 104 ? -33.018 14.366 19.646 1.00 34.78 104 LYS A CA 1
ATOM 828 C C . LYS A 1 104 ? -32.750 12.866 19.510 1.00 34.78 104 LYS A C 1
ATOM 830 O O . LYS A 1 104 ? -32.743 12.149 20.507 1.00 34.78 104 LYS A O 1
ATOM 835 N N . ASP A 1 105 ? -32.535 12.408 18.284 1.00 36.44 105 ASP A N 1
ATOM 836 C CA . ASP A 1 105 ? -31.609 11.302 18.075 1.00 36.44 105 ASP A CA 1
ATOM 837 C C . ASP A 1 105 ? -30.237 11.814 18.548 1.00 36.44 105 ASP A C 1
ATOM 839 O O . ASP A 1 105 ? -29.779 12.867 18.100 1.00 36.44 105 ASP A O 1
ATOM 843 N N . GLU A 1 106 ? -29.624 11.139 19.523 1.00 38.03 106 GLU A N 1
ATOM 844 C CA . GLU A 1 106 ? -28.221 11.360 19.877 1.00 38.03 106 GLU A CA 1
ATOM 845 C C . GLU A 1 106 ? -27.376 11.092 18.627 1.00 38.03 106 GLU A C 1
ATOM 847 O O . GLU A 1 106 ? -27.107 9.943 18.271 1.00 38.03 106 GLU A O 1
ATOM 852 N N . ASP A 1 107 ? -27.004 12.164 17.930 1.00 39.22 107 ASP A N 1
ATOM 853 C CA . ASP A 1 107 ? -26.016 12.135 16.863 1.00 39.22 107 ASP A CA 1
ATOM 854 C C . ASP A 1 107 ? -24.672 11.826 17.527 1.00 39.22 107 ASP A C 1
ATOM 856 O O . ASP A 1 107 ? -24.001 12.695 18.086 1.00 39.22 107 ASP A O 1
ATOM 860 N N . ASN A 1 108 ? -24.320 10.543 17.581 1.00 53.16 108 ASN A N 1
ATOM 861 C CA . ASN A 1 108 ? -22.963 10.141 17.902 1.00 53.16 108 ASN A CA 1
ATOM 862 C C . ASN A 1 108 ? -22.101 10.541 16.700 1.00 53.16 108 ASN A C 1
ATOM 864 O O . ASN A 1 108 ? -21.929 9.745 15.776 1.00 53.16 108 ASN A O 1
ATOM 868 N N . GLU A 1 109 ? -21.643 11.797 16.681 1.00 77.00 109 GLU A N 1
ATOM 869 C CA . GLU A 1 109 ? -20.713 12.302 15.674 1.00 77.00 109 GLU A CA 1
ATOM 870 C C . GLU A 1 109 ? -19.511 11.347 15.603 1.00 77.00 109 GLU A C 1
ATOM 872 O O . GLU A 1 109 ? -18.714 11.247 16.542 1.00 77.00 109 GLU A O 1
ATOM 877 N N . GLU A 1 110 ? -19.398 10.595 14.501 1.00 86.75 110 GLU A N 1
ATOM 878 C CA . GLU A 1 110 ? -18.272 9.687 14.285 1.00 86.75 110 GLU A CA 1
ATOM 879 C C . GLU A 1 110 ? -16.964 10.476 14.399 1.00 86.75 110 GLU A C 1
ATOM 881 O O . GLU A 1 110 ? -16.760 11.468 13.698 1.00 86.75 110 GLU A O 1
ATOM 886 N N . LYS A 1 111 ? -16.056 10.037 15.275 1.00 95.56 111 LYS A N 1
ATOM 887 C CA . LYS A 1 111 ? -14.758 10.690 15.445 1.00 95.56 111 LYS A CA 1
ATOM 888 C C . LYS A 1 111 ? -13.865 10.387 14.243 1.00 95.56 111 LYS A C 1
ATOM 890 O O . LYS A 1 111 ? -13.742 9.235 13.821 1.00 95.56 111 LYS A O 1
ATOM 895 N N . TYR A 1 112 ? -13.212 11.415 13.703 1.00 97.12 112 TYR A N 1
ATOM 896 C CA . TYR A 1 112 ? -12.376 11.260 12.516 1.00 97.12 112 TYR A CA 1
ATOM 897 C C . TYR A 1 112 ? -11.130 12.144 12.506 1.00 97.12 112 TYR A C 1
ATOM 899 O O . TYR A 1 112 ? -11.048 13.171 13.176 1.00 97.12 112 TYR A O 1
ATOM 907 N N . ILE A 1 113 ? -10.159 11.729 11.694 1.00 97.50 113 ILE A N 1
ATOM 908 C CA . ILE A 1 113 ? -9.012 12.533 11.263 1.00 97.50 113 ILE A CA 1
ATOM 909 C C . ILE A 1 113 ? -9.194 12.840 9.777 1.00 97.50 113 ILE A C 1
ATOM 911 O O . ILE A 1 113 ? -9.459 11.936 8.984 1.00 97.50 113 ILE A O 1
ATOM 915 N N . GLU A 1 114 ? -9.057 14.107 9.391 1.00 97.31 114 GLU A N 1
ATOM 916 C CA . GLU A 1 114 ? -9.061 14.497 7.981 1.00 97.31 114 GLU A CA 1
ATOM 917 C C . GLU A 1 114 ? -7.735 14.117 7.310 1.00 97.31 114 GLU A C 1
ATOM 919 O O . GLU A 1 114 ? -6.652 14.388 7.830 1.00 97.31 114 GLU A O 1
ATOM 924 N N . VAL A 1 115 ? -7.817 13.482 6.144 1.00 97.38 115 VAL A N 1
ATOM 925 C CA . VAL A 1 115 ? -6.674 13.007 5.369 1.00 97.38 115 VAL A CA 1
ATOM 926 C C . VAL A 1 115 ? -6.763 13.562 3.956 1.00 97.38 115 VAL A C 1
ATOM 928 O O . VAL A 1 115 ? -7.598 13.137 3.160 1.00 97.38 115 VAL A O 1
ATOM 931 N N . THR A 1 116 ? -5.867 14.485 3.618 1.00 94.75 116 THR A N 1
ATOM 932 C CA . THR A 1 116 ? -5.714 14.969 2.243 1.00 94.75 116 THR A CA 1
ATOM 933 C C . THR A 1 116 ? -4.907 13.951 1.445 1.00 94.75 116 THR A C 1
ATOM 935 O O . THR A 1 116 ? -3.734 13.709 1.743 1.00 94.75 116 THR A O 1
ATOM 938 N N . LEU A 1 117 ? -5.520 13.334 0.443 1.00 94.38 117 LEU A N 1
ATOM 939 C CA . LEU A 1 117 ? -4.876 12.438 -0.509 1.00 94.38 117 LEU A CA 1
ATOM 940 C C . LEU A 1 117 ? -3.966 13.218 -1.462 1.00 94.38 117 LEU A C 1
ATOM 942 O O . LEU A 1 117 ? -4.049 14.437 -1.598 1.00 94.38 117 LEU A O 1
ATOM 946 N N . SER A 1 118 ? -3.062 12.506 -2.120 1.00 90.25 118 SER A N 1
ATOM 947 C CA . SER A 1 118 ? -2.060 13.107 -3.003 1.00 90.25 118 SER A CA 1
ATOM 948 C C . SER A 1 118 ? -2.648 13.676 -4.294 1.00 90.25 118 SER A C 1
ATOM 950 O O . SER A 1 118 ? -2.077 14.584 -4.889 1.00 90.25 118 SER A O 1
ATOM 952 N N . SER A 1 119 ? -3.804 13.166 -4.703 1.00 91.81 119 SER A N 1
ATOM 953 C CA . SER A 1 119 ? -4.682 13.718 -5.737 1.00 91.81 119 SER A CA 1
ATOM 954 C C . SER A 1 119 ? -5.326 15.059 -5.351 1.00 91.81 119 SER A C 1
ATOM 956 O O . SER A 1 119 ? -5.882 15.731 -6.214 1.00 91.81 119 SER A O 1
ATOM 958 N N . GLY A 1 120 ? -5.244 15.465 -4.078 1.00 91.81 120 GLY A N 1
ATOM 959 C CA . GLY A 1 120 ? -5.897 16.655 -3.525 1.00 91.81 120 GLY A CA 1
ATOM 960 C C . GLY A 1 120 ? -7.261 16.373 -2.890 1.00 91.81 120 GLY A C 1
ATOM 961 O O . GLY A 1 120 ? -7.805 17.238 -2.207 1.00 91.81 120 GLY A O 1
ATOM 962 N N . ASN A 1 121 ? -7.795 15.163 -3.066 1.00 92.38 121 ASN A N 1
ATOM 963 C CA . ASN A 1 121 ? -9.081 14.767 -2.503 1.00 92.38 121 ASN A CA 1
ATOM 964 C C . ASN A 1 121 ? -8.999 14.553 -0.991 1.00 92.38 121 ASN A C 1
ATOM 966 O O . ASN A 1 121 ? -7.946 14.222 -0.452 1.00 92.38 121 ASN A O 1
ATOM 970 N N . ILE A 1 122 ? -10.114 14.744 -0.289 1.00 95.06 122 ILE A N 1
ATOM 971 C CA . ILE A 1 122 ? -10.163 14.661 1.174 1.00 95.06 122 ILE A CA 1
ATOM 972 C C . ILE A 1 122 ? -10.942 13.415 1.592 1.00 95.06 122 ILE A C 1
ATOM 974 O O . ILE A 1 122 ? -12.096 13.231 1.207 1.00 95.06 122 ILE A O 1
ATOM 978 N N . ALA A 1 123 ? -10.317 12.590 2.428 1.00 96.19 123 ALA A N 1
ATOM 979 C CA . ALA A 1 123 ? -10.932 11.449 3.091 1.00 96.19 123 ALA A CA 1
ATOM 980 C C . ALA A 1 123 ? -10.946 11.643 4.617 1.00 96.19 123 ALA A C 1
ATOM 982 O O . ALA A 1 123 ? -10.211 12.458 5.170 1.00 96.19 123 ALA A O 1
ATOM 983 N N . ARG A 1 124 ? -11.787 10.882 5.313 1.00 97.56 124 ARG A N 1
ATOM 984 C CA . ARG A 1 124 ? -11.930 10.874 6.772 1.00 97.56 124 ARG A CA 1
ATOM 985 C C . ARG A 1 124 ? -11.561 9.500 7.298 1.00 97.56 124 ARG A C 1
ATOM 987 O O . ARG A 1 124 ? -12.221 8.513 6.973 1.00 97.56 124 ARG A O 1
ATOM 994 N N . ALA A 1 125 ? -10.503 9.441 8.095 1.00 97.88 125 ALA A N 1
ATOM 995 C CA . ALA A 1 125 ? -10.105 8.240 8.808 1.00 97.88 125 ALA A CA 1
ATOM 996 C C . ALA A 1 125 ? -10.914 8.152 10.107 1.00 97.88 125 ALA A C 1
ATOM 998 O O . ALA A 1 125 ? -10.660 8.898 11.055 1.00 97.88 125 ALA A O 1
ATOM 999 N N . ILE A 1 126 ? -11.913 7.274 10.115 1.00 98.12 126 ILE A N 1
ATOM 1000 C CA . ILE A 1 126 ? -12.833 7.064 11.234 1.00 98.12 126 ILE A CA 1
ATOM 1001 C C . ILE A 1 126 ? -12.137 6.231 12.305 1.00 98.12 126 ILE A C 1
ATOM 1003 O O . ILE A 1 126 ? -11.503 5.216 11.984 1.00 98.12 126 ILE A O 1
ATOM 1007 N N . TYR A 1 127 ? -12.266 6.634 13.567 1.00 97.31 127 TYR A N 1
ATOM 1008 C CA . TYR A 1 127 ? -11.674 5.929 14.698 1.00 97.31 127 TYR A CA 1
ATOM 1009 C C . TYR A 1 127 ? -12.628 5.834 15.892 1.00 97.31 127 TYR A C 1
ATOM 1011 O O . TYR A 1 127 ? -13.430 6.731 16.135 1.00 97.31 127 TYR A O 1
ATOM 1019 N N . ASP A 1 128 ? -12.472 4.770 16.678 1.00 95.31 128 ASP A N 1
ATOM 1020 C CA . ASP A 1 128 ? -13.072 4.643 18.010 1.00 95.31 128 ASP A CA 1
ATOM 1021 C C . ASP A 1 128 ? -12.002 4.886 19.087 1.00 95.31 128 ASP A C 1
ATOM 1023 O O . ASP A 1 128 ? -10.799 4.815 18.824 1.00 95.31 128 ASP A O 1
ATOM 1027 N N . GLU A 1 129 ? -12.429 5.161 20.318 1.00 94.00 129 GLU A N 1
ATOM 1028 C CA . GLU A 1 129 ? -11.553 5.173 21.492 1.00 94.00 129 GLU A CA 1
ATOM 1029 C C . GLU A 1 129 ? -11.804 3.920 22.336 1.00 94.00 129 GLU A C 1
ATOM 1031 O O . GLU A 1 129 ? -12.844 3.776 22.973 1.00 94.00 129 GLU A O 1
ATOM 1036 N N . GLU A 1 130 ? -10.824 3.021 22.360 1.00 90.81 130 GLU A N 1
ATOM 1037 C CA . GLU A 1 130 ? -10.834 1.784 23.134 1.00 90.81 130 GLU A CA 1
ATOM 1038 C C . GLU A 1 130 ? -9.811 1.918 24.273 1.00 90.81 130 GLU A C 1
ATOM 1040 O O . GLU A 1 130 ? -8.612 2.085 24.038 1.00 90.81 130 GLU A O 1
ATOM 1045 N N . SER A 1 131 ? -10.271 1.899 25.530 1.00 88.31 131 SER A N 1
ATOM 1046 C CA . SER A 1 131 ? -9.404 2.029 26.719 1.00 88.31 131 SER A CA 1
ATOM 1047 C C . SER A 1 131 ? -8.477 3.261 26.686 1.00 88.31 131 SER A C 1
ATOM 1049 O O . SER A 1 131 ? -7.306 3.185 27.058 1.00 88.31 131 SER A O 1
ATOM 1051 N N . GLY A 1 132 ? -8.989 4.400 26.206 1.00 87.19 132 GLY A N 1
ATOM 1052 C CA . GLY A 1 132 ? -8.230 5.652 26.089 1.00 87.19 132 GLY A CA 1
ATOM 1053 C C . GLY A 1 132 ? -7.227 5.689 24.929 1.00 87.19 132 GLY A C 1
ATOM 1054 O O . GLY A 1 132 ? -6.473 6.653 24.810 1.00 87.19 132 GLY A O 1
ATOM 1055 N N . LYS A 1 133 ? -7.209 4.669 24.062 1.00 93.19 133 LYS A N 1
ATOM 1056 C CA . LYS A 1 133 ? -6.402 4.629 22.838 1.00 93.19 133 LYS A CA 1
ATOM 1057 C C . LYS A 1 133 ? -7.308 4.701 21.618 1.00 93.19 133 LYS A C 1
ATOM 1059 O O . LYS A 1 133 ? -8.309 3.999 21.534 1.00 93.19 133 LYS A O 1
ATOM 1064 N N . ARG A 1 134 ? -6.946 5.545 20.656 1.00 96.00 134 ARG A N 1
ATOM 1065 C CA . ARG A 1 134 ? -7.649 5.632 19.373 1.00 96.00 134 ARG A CA 1
ATOM 1066 C C . ARG A 1 134 ? -7.331 4.408 18.516 1.00 96.00 134 ARG A C 1
ATOM 1068 O O . ARG A 1 134 ? -6.186 3.965 18.514 1.00 96.00 134 ARG A O 1
ATOM 1075 N N . LYS A 1 135 ? -8.324 3.896 17.790 1.00 97.56 135 LYS A N 1
ATOM 1076 C CA . LYS A 1 135 ? -8.211 2.741 16.889 1.00 97.56 135 LYS A CA 1
ATOM 1077 C C . LYS A 1 135 ? -8.971 3.014 15.598 1.00 97.56 135 LYS A C 1
ATOM 1079 O O . LYS A 1 135 ? -10.167 3.299 15.639 1.00 97.56 135 LYS A O 1
ATOM 1084 N N . PHE A 1 136 ? -8.290 2.939 14.458 1.00 98.12 136 PHE A N 1
ATOM 1085 C CA . PHE A 1 136 ? -8.926 3.138 13.158 1.00 98.12 136 PHE A CA 1
ATOM 1086 C C . PHE A 1 136 ? -9.951 2.043 12.854 1.00 98.12 136 PHE A C 1
ATOM 1088 O O . PHE A 1 136 ? -9.784 0.880 13.226 1.00 98.12 136 PHE A O 1
ATOM 1095 N N . LYS A 1 137 ? -11.007 2.425 12.132 1.00 96.88 137 LYS A N 1
ATOM 1096 C CA . LYS A 1 137 ? -12.082 1.524 11.687 1.00 96.88 137 LYS A CA 1
ATOM 1097 C C . LYS A 1 137 ? -12.363 1.592 10.203 1.00 96.88 137 LYS A C 1
ATOM 1099 O O . LYS A 1 137 ? -12.659 0.565 9.601 1.00 96.88 137 LYS A O 1
ATOM 1104 N N . ALA A 1 138 ? -12.308 2.783 9.620 1.00 96.94 138 ALA A N 1
ATOM 1105 C CA . ALA A 1 138 ? -12.656 2.977 8.224 1.00 96.94 138 ALA A CA 1
ATOM 1106 C C . ALA A 1 138 ? -11.982 4.220 7.646 1.00 96.94 138 ALA A C 1
ATOM 1108 O O . ALA A 1 138 ? -11.527 5.099 8.375 1.00 96.94 138 ALA A O 1
ATOM 1109 N N . LEU A 1 139 ? -11.983 4.298 6.320 1.00 97.19 139 LEU A N 1
ATOM 1110 C CA . LEU A 1 139 ? -11.656 5.495 5.563 1.00 97.19 139 LEU A CA 1
ATOM 1111 C C . LEU A 1 139 ? -12.836 5.809 4.640 1.00 97.19 139 LEU A C 1
ATOM 1113 O O . LEU A 1 139 ? -13.245 4.937 3.874 1.00 97.19 139 LEU A O 1
ATOM 1117 N N . ILE A 1 140 ? -13.391 7.020 4.719 1.00 95.88 140 ILE A N 1
ATOM 1118 C CA . ILE A 1 140 ? -14.539 7.438 3.898 1.00 95.88 140 ILE A CA 1
ATOM 1119 C C . ILE A 1 140 ? -14.426 8.905 3.438 1.00 95.88 140 ILE A C 1
ATOM 1121 O O . ILE A 1 140 ? -14.013 9.749 4.226 1.00 95.88 140 ILE A O 1
ATOM 1125 N N . PRO A 1 141 ? -14.839 9.260 2.207 1.00 92.69 141 PRO A N 1
ATOM 1126 C CA . PRO A 1 141 ? -15.159 8.353 1.109 1.00 92.69 141 PRO A CA 1
ATOM 1127 C C . PRO A 1 141 ? -13.898 7.670 0.554 1.00 92.69 141 PRO A C 1
ATOM 1129 O O . PRO A 1 141 ? -12.773 8.085 0.825 1.00 92.69 141 PRO A O 1
ATOM 1132 N N . ILE A 1 142 ? -14.105 6.620 -0.241 1.00 90.50 142 ILE A N 1
ATOM 1133 C CA . ILE A 1 142 ? -13.048 5.965 -1.016 1.00 90.50 142 ILE A CA 1
ATOM 1134 C C . ILE A 1 142 ? -13.346 6.230 -2.481 1.00 90.50 142 ILE A C 1
ATOM 1136 O O . ILE A 1 142 ? -14.419 5.885 -2.977 1.00 90.50 142 ILE A O 1
ATOM 1140 N N . GLU A 1 143 ? -12.400 6.866 -3.152 1.00 89.31 143 GLU A N 1
ATOM 1141 C CA . GLU A 1 143 ? -12.501 7.152 -4.575 1.00 89.31 143 GLU A CA 1
ATOM 1142 C C . GLU A 1 143 ? -12.172 5.933 -5.428 1.00 89.31 143 GLU A C 1
ATOM 1144 O O . GLU A 1 143 ? -11.543 4.976 -4.972 1.00 89.31 143 GLU A O 1
ATOM 1149 N N . GLU A 1 144 ? -12.572 5.981 -6.695 1.00 88.62 144 GLU A N 1
ATOM 1150 C CA . GLU A 1 144 ? -12.281 4.910 -7.638 1.00 88.62 144 GLU A CA 1
ATOM 1151 C C . GLU A 1 144 ? -10.768 4.659 -7.748 1.00 88.62 144 GLU A C 1
ATOM 1153 O O . GLU A 1 144 ? -9.961 5.575 -7.892 1.00 88.62 144 GLU A O 1
ATOM 1158 N N . GLY A 1 145 ? -10.374 3.388 -7.641 1.00 91.06 145 GLY A N 1
ATOM 1159 C CA . GLY A 1 145 ? -8.974 2.964 -7.698 1.00 91.06 145 GLY A CA 1
ATOM 1160 C C . GLY A 1 145 ? -8.164 3.204 -6.419 1.00 91.06 145 GLY A C 1
ATOM 1161 O O . GLY A 1 145 ? -7.104 2.592 -6.280 1.00 91.06 145 GLY A O 1
ATOM 1162 N N . THR A 1 146 ? -8.647 4.023 -5.479 1.00 96.12 146 THR A N 1
ATOM 1163 C CA . THR A 1 146 ? -8.006 4.207 -4.172 1.00 96.12 146 THR A CA 1
ATOM 1164 C C . THR A 1 146 ? -8.275 2.994 -3.285 1.00 96.12 146 THR A C 1
ATOM 1166 O O . THR A 1 146 ? -9.406 2.528 -3.159 1.00 96.12 146 THR A O 1
ATOM 1169 N N . THR A 1 147 ? -7.229 2.474 -2.648 1.00 97.25 147 THR A N 1
ATOM 1170 C CA . THR A 1 147 ? -7.332 1.375 -1.679 1.00 97.25 147 THR A CA 1
ATOM 1171 C C . THR A 1 147 ? -6.769 1.809 -0.337 1.00 97.25 147 THR A C 1
ATOM 1173 O O . THR A 1 147 ? -5.894 2.671 -0.279 1.00 97.25 147 THR A O 1
ATOM 1176 N N . PHE A 1 148 ? -7.221 1.185 0.746 1.00 98.19 148 PHE A N 1
ATOM 1177 C CA . PHE A 1 148 ? -6.658 1.403 2.073 1.00 98.19 148 PHE A CA 1
ATOM 1178 C C . PHE A 1 148 ? -6.558 0.088 2.843 1.00 98.19 148 PHE A C 1
ATOM 1180 O O . PHE A 1 148 ? -7.188 -0.909 2.478 1.00 98.19 148 PHE A O 1
ATOM 1187 N N . ASP A 1 149 ? -5.770 0.108 3.909 1.00 98.44 149 ASP A N 1
ATOM 1188 C CA . ASP A 1 149 ? -5.667 -0.982 4.870 1.00 98.44 149 ASP A CA 1
ATOM 1189 C C . ASP A 1 149 ? -5.366 -0.412 6.257 1.00 98.44 149 ASP A C 1
ATOM 1191 O O . ASP A 1 149 ? -4.751 0.651 6.383 1.00 98.44 149 ASP A O 1
ATOM 1195 N N . ILE A 1 150 ? -5.818 -1.109 7.292 1.00 98.44 150 ILE A N 1
ATOM 1196 C CA . ILE A 1 150 ? -5.606 -0.743 8.694 1.00 98.44 150 ILE A CA 1
ATOM 1197 C C . ILE A 1 150 ? -4.654 -1.777 9.289 1.00 98.44 150 ILE A C 1
ATOM 1199 O O . ILE A 1 150 ? -4.827 -2.970 9.047 1.00 98.44 150 ILE A O 1
ATOM 1203 N N . SER A 1 151 ? -3.652 -1.328 10.046 1.00 97.94 151 SER A N 1
ATOM 1204 C CA . SER A 1 151 ? -2.686 -2.234 10.673 1.00 97.94 151 SER A CA 1
ATOM 1205 C C . SER A 1 151 ? -3.373 -3.215 11.632 1.00 97.94 151 SER A C 1
ATOM 1207 O O . SER A 1 151 ? -4.439 -2.896 12.169 1.00 97.94 151 SER A O 1
ATOM 1209 N N . PRO A 1 152 ? -2.781 -4.391 11.907 1.00 97.06 152 PRO A N 1
ATOM 1210 C CA . PRO A 1 152 ? -3.326 -5.353 12.869 1.00 97.06 152 PRO A CA 1
ATOM 1211 C C . PRO A 1 152 ? -3.690 -4.739 14.228 1.00 97.06 152 PRO A C 1
ATOM 1213 O O . PRO A 1 152 ? -4.771 -4.993 14.766 1.00 97.06 152 PRO A O 1
ATOM 1216 N N . ASN A 1 153 ? -2.829 -3.871 14.765 1.00 96.88 153 ASN A N 1
ATOM 1217 C CA . ASN A 1 153 ? -3.077 -3.154 16.014 1.00 96.88 153 ASN A CA 1
ATOM 1218 C C . ASN A 1 153 ? -4.070 -1.982 15.881 1.00 96.88 153 ASN A C 1
ATOM 1220 O O . ASN A 1 153 ? -4.430 -1.379 16.893 1.00 96.88 153 ASN A O 1
ATOM 1224 N N . LYS A 1 154 ? -4.519 -1.662 14.663 1.00 98.00 154 LYS A N 1
ATOM 1225 C CA . LYS A 1 154 ? -5.389 -0.540 14.277 1.00 98.00 154 LYS A CA 1
ATOM 1226 C C . LYS A 1 154 ? -4.870 0.858 14.628 1.00 98.00 154 LYS A C 1
ATOM 1228 O O . LYS A 1 154 ? -5.650 1.812 14.653 1.00 98.00 154 LYS A O 1
ATOM 1233 N N . ASP A 1 155 ? -3.578 0.996 14.905 1.00 97.56 155 ASP A N 1
ATOM 1234 C CA . ASP A 1 155 ? -2.941 2.283 15.202 1.00 97.56 155 ASP A CA 1
ATOM 1235 C C . ASP A 1 155 ? -2.530 3.043 13.936 1.00 97.56 155 ASP A C 1
ATOM 1237 O O . ASP A 1 155 ? -2.296 4.255 13.986 1.00 97.56 155 ASP A O 1
ATOM 1241 N N . PHE A 1 156 ? -2.469 2.346 12.800 1.00 98.31 156 PHE A N 1
ATOM 1242 C CA . PHE A 1 156 ? -2.003 2.891 11.537 1.00 98.31 156 PHE A CA 1
ATOM 1243 C C . PHE A 1 156 ? -2.974 2.607 10.399 1.00 98.31 156 PHE A C 1
ATOM 1245 O O . PHE A 1 156 ? -3.679 1.598 10.364 1.00 98.31 156 PHE A O 1
ATOM 1252 N N . LEU A 1 157 ? -2.961 3.517 9.439 1.00 98.31 157 LEU A N 1
ATOM 1253 C CA . LEU A 1 157 ? -3.695 3.435 8.195 1.00 98.31 157 LEU A CA 1
ATOM 1254 C C . LEU A 1 157 ? -2.706 3.641 7.050 1.00 98.31 157 LEU A C 1
ATOM 1256 O O . LEU A 1 157 ? -1.881 4.558 7.087 1.00 98.31 157 LEU A O 1
ATOM 1260 N N . ILE A 1 158 ? -2.817 2.817 6.016 1.00 98.25 158 ILE A N 1
ATOM 1261 C CA . ILE A 1 158 ? -2.168 3.060 4.730 1.00 98.25 158 ILE A CA 1
ATOM 1262 C C . ILE A 1 158 ? -3.219 3.294 3.664 1.00 98.25 158 ILE A C 1
ATOM 1264 O O . ILE A 1 158 ? -4.280 2.676 3.670 1.00 98.25 158 ILE A O 1
ATOM 1268 N N . ILE A 1 159 ? -2.926 4.213 2.754 1.00 98.44 159 ILE A N 1
ATOM 1269 C CA . ILE A 1 159 ? -3.818 4.603 1.670 1.00 98.44 159 ILE A CA 1
ATOM 1270 C C . ILE A 1 159 ? -2.996 4.633 0.393 1.00 98.44 159 ILE A C 1
ATOM 1272 O O . ILE A 1 159 ? -2.053 5.413 0.287 1.00 98.44 159 ILE A O 1
ATOM 1276 N N . ASN A 1 160 ? -3.343 3.794 -0.574 1.00 98.12 160 ASN A N 1
ATOM 1277 C CA . ASN A 1 160 ? -2.801 3.863 -1.922 1.00 98.12 160 ASN A CA 1
ATOM 1278 C C . ASN A 1 160 ? -3.777 4.680 -2.772 1.00 98.12 160 ASN A C 1
ATOM 1280 O O . ASN A 1 160 ? -4.818 4.172 -3.182 1.00 98.12 160 ASN A O 1
ATOM 1284 N N . ASP A 1 161 ? -3.435 5.934 -3.038 1.00 97.06 161 ASP A N 1
ATOM 1285 C CA . ASP A 1 161 ? -4.212 6.846 -3.877 1.00 97.06 161 ASP A CA 1
ATOM 1286 C C . ASP A 1 161 ? -4.253 6.320 -5.319 1.00 97.06 161 ASP A C 1
ATOM 1288 O O . ASP A 1 161 ? -3.203 6.077 -5.915 1.00 97.06 161 ASP A O 1
ATOM 1292 N N . GLY A 1 162 ? -5.447 6.110 -5.874 1.00 94.00 162 GLY A N 1
ATOM 1293 C CA . GLY A 1 162 ? -5.620 5.555 -7.219 1.00 94.00 162 GLY A CA 1
ATOM 1294 C C . GLY A 1 162 ? -5.261 6.526 -8.344 1.00 94.00 162 GLY A C 1
ATOM 1295 O O . GLY A 1 162 ? -4.758 6.096 -9.381 1.00 94.00 162 GLY A O 1
ATOM 1296 N N . GLY A 1 163 ? -5.480 7.826 -8.135 1.00 92.94 163 GLY A N 1
ATOM 1297 C CA . GLY A 1 163 ? -5.245 8.859 -9.143 1.00 92.94 163 GLY A CA 1
ATOM 1298 C C . GLY A 1 163 ? -3.767 9.182 -9.303 1.00 92.94 163 GLY A C 1
ATOM 1299 O O . GLY A 1 163 ? -3.277 9.351 -10.418 1.00 92.94 163 GLY A O 1
ATOM 1300 N N . THR A 1 164 ? -3.034 9.222 -8.191 1.00 95.62 164 THR A N 1
ATOM 1301 C CA . THR A 1 164 ? -1.594 9.469 -8.242 1.00 95.62 164 THR A CA 1
ATOM 1302 C C . THR A 1 164 ? -0.781 8.193 -8.235 1.00 95.62 164 THR A C 1
ATOM 1304 O O . THR A 1 164 ? 0.276 8.219 -8.843 1.00 95.62 164 THR A O 1
ATOM 1307 N N . GLN A 1 165 ? -1.239 7.097 -7.617 1.00 97.25 165 GLN A N 1
ATOM 1308 C CA . GLN A 1 165 ? -0.458 5.921 -7.192 1.00 97.25 165 GLN A CA 1
ATOM 1309 C C . GLN A 1 165 ? 0.493 6.196 -6.019 1.00 97.25 165 GLN A C 1
ATOM 1311 O O . GLN A 1 165 ? 1.558 5.587 -5.953 1.00 97.25 165 GLN A O 1
ATOM 1316 N N . GLN A 1 166 ? 0.221 7.172 -5.150 1.00 98.06 166 GLN A N 1
ATOM 1317 C CA . GLN A 1 166 ? 1.045 7.408 -3.956 1.00 98.06 166 GLN A CA 1
ATOM 1318 C C . GLN A 1 166 ? 0.517 6.618 -2.753 1.00 98.06 166 GLN A C 1
ATOM 1320 O O . GLN A 1 166 ? -0.689 6.467 -2.582 1.00 98.06 166 GLN A O 1
ATOM 1325 N N . ILE A 1 167 ? 1.425 6.128 -1.912 1.00 98.50 167 ILE A N 1
ATOM 1326 C CA . ILE A 1 167 ? 1.134 5.465 -0.644 1.00 98.50 167 ILE A CA 1
ATOM 1327 C C . ILE A 1 167 ? 1.313 6.474 0.491 1.00 98.50 167 ILE A C 1
ATOM 1329 O O . ILE A 1 167 ? 2.407 6.996 0.725 1.00 98.50 167 ILE A O 1
ATOM 1333 N N . LYS A 1 168 ? 0.230 6.733 1.217 1.00 98.06 168 LYS A N 1
ATOM 1334 C CA . LYS A 1 168 ? 0.189 7.587 2.400 1.00 98.06 168 LYS A CA 1
ATOM 1335 C C . LYS A 1 168 ? 0.038 6.737 3.652 1.00 98.06 168 LYS A C 1
ATOM 1337 O O . LYS A 1 168 ? -0.817 5.864 3.701 1.00 98.06 168 LYS A O 1
ATOM 1342 N N . PHE A 1 169 ? 0.851 7.030 4.653 1.00 98.44 169 PHE A N 1
ATOM 1343 C CA . PHE A 1 169 ? 0.754 6.515 6.011 1.00 98.44 169 PHE A CA 1
ATOM 1344 C C . PHE A 1 169 ? 0.075 7.554 6.905 1.00 98.44 169 PHE A C 1
ATOM 1346 O O . PHE A 1 169 ? 0.384 8.746 6.797 1.00 98.44 169 PHE A O 1
ATOM 1353 N N . VAL A 1 170 ? -0.807 7.103 7.795 1.00 98.38 170 VAL A N 1
ATOM 1354 C CA . VAL A 1 170 ? -1.467 7.927 8.812 1.00 98.38 170 VAL A CA 1
ATOM 1355 C C . VAL A 1 170 ? -1.456 7.193 10.154 1.00 98.38 170 VAL A C 1
ATOM 1357 O O . VAL A 1 170 ? -1.795 6.013 10.205 1.00 98.38 170 VAL A O 1
ATOM 1360 N N . ASP A 1 171 ? -1.097 7.885 11.237 1.00 97.81 171 ASP A N 1
ATOM 1361 C CA . ASP A 1 171 ? -1.233 7.366 12.605 1.00 97.81 171 ASP A CA 1
ATOM 1362 C C . ASP A 1 171 ? -2.471 7.930 13.323 1.00 97.81 171 ASP A C 1
ATOM 1364 O O . ASP A 1 171 ? -3.046 8.948 12.931 1.00 97.81 171 ASP A O 1
ATOM 1368 N N . THR A 1 172 ? -2.876 7.293 14.421 1.00 96.88 172 THR A N 1
ATOM 1369 C CA . THR A 1 172 ? -4.041 7.711 15.224 1.00 96.88 172 THR A CA 1
ATOM 1370 C C . THR A 1 172 ? -3.891 9.066 15.934 1.00 96.88 172 THR A C 1
ATOM 1372 O O . THR A 1 172 ? -4.865 9.600 16.479 1.00 96.88 172 THR A O 1
ATOM 1375 N N . ARG A 1 173 ? -2.695 9.666 15.916 1.00 95.75 173 ARG A N 1
ATOM 1376 C CA . ARG A 1 173 ? -2.441 11.030 16.409 1.00 95.75 173 ARG A CA 1
ATOM 1377 C C . ARG A 1 173 ? -2.666 12.081 15.320 1.00 95.75 173 ARG A C 1
ATOM 1379 O O . ARG A 1 173 ? -2.687 13.266 15.634 1.00 95.75 173 ARG A O 1
ATOM 1386 N N . GLY A 1 174 ? -2.864 11.658 14.071 1.00 95.12 174 GLY A N 1
ATOM 1387 C CA . GLY A 1 174 ? -3.042 12.527 12.912 1.00 95.12 174 GLY A CA 1
ATOM 1388 C C . GLY A 1 174 ? -1.750 12.832 12.161 1.00 95.12 174 GLY A C 1
ATOM 1389 O O . GLY A 1 174 ? -1.770 13.652 11.245 1.00 95.12 174 GLY A O 1
ATOM 1390 N N . THR A 1 175 ? -0.635 12.179 12.499 1.00 96.75 175 THR A N 1
ATOM 1391 C CA . THR A 1 175 ? 0.605 12.289 11.724 1.00 96.75 175 THR A CA 1
ATOM 1392 C C . THR A 1 175 ? 0.393 11.653 10.360 1.00 96.75 175 THR A C 1
ATOM 1394 O O . THR A 1 175 ? -0.050 10.510 10.279 1.00 96.75 175 THR A O 1
ATOM 1397 N N . GLN A 1 176 ? 0.754 12.361 9.290 1.00 96.44 176 GLN A N 1
ATOM 1398 C CA . GLN A 1 176 ? 0.636 11.870 7.917 1.00 96.44 176 GLN A CA 1
ATOM 1399 C C . GLN A 1 176 ? 1.991 11.922 7.214 1.00 96.44 176 GLN A C 1
ATOM 1401 O O . GLN A 1 176 ? 2.707 12.919 7.309 1.00 96.44 176 GLN A O 1
ATOM 1406 N N . LYS A 1 177 ? 2.337 10.866 6.474 1.00 96.62 177 LYS A N 1
ATOM 1407 C CA . LYS A 1 177 ? 3.604 10.758 5.737 1.00 96.62 177 LYS A CA 1
ATOM 1408 C C . LYS A 1 177 ? 3.374 10.115 4.374 1.00 96.62 177 LYS A C 1
ATOM 1410 O O . LYS A 1 177 ? 2.683 9.109 4.271 1.00 96.62 177 LYS A O 1
ATOM 1415 N N . ASN A 1 178 ? 3.979 10.666 3.324 1.00 97.44 178 ASN A N 1
ATOM 1416 C CA . ASN A 1 178 ? 4.094 9.959 2.049 1.00 97.44 178 ASN A CA 1
ATOM 1417 C C . ASN A 1 178 ? 5.247 8.949 2.151 1.00 97.44 178 ASN A C 1
ATOM 1419 O O . ASN A 1 178 ? 6.378 9.339 2.440 1.00 97.44 178 ASN A O 1
ATOM 1423 N N . ILE A 1 179 ? 4.949 7.668 1.942 1.00 97.88 179 ILE A N 1
ATOM 1424 C CA . ILE A 1 179 ? 5.914 6.558 1.987 1.00 97.88 179 ILE A CA 1
ATOM 1425 C C . ILE A 1 179 ? 6.080 5.888 0.616 1.00 97.88 179 ILE A C 1
ATOM 1427 O O . ILE A 1 179 ? 6.578 4.773 0.513 1.00 97.88 179 ILE A O 1
ATOM 1431 N N . THR A 1 180 ? 5.628 6.546 -0.452 1.00 98.25 180 THR A N 1
ATOM 1432 C CA . THR A 1 180 ? 5.831 6.068 -1.823 1.00 98.25 180 THR A CA 1
ATOM 1433 C C . THR A 1 180 ? 7.313 6.054 -2.157 1.00 98.25 180 THR A C 1
ATOM 1435 O O . THR A 1 180 ? 8.017 7.014 -1.850 1.00 98.25 180 THR A O 1
ATOM 1438 N N . TYR A 1 181 ? 7.767 5.031 -2.880 1.00 97.50 181 TYR A N 1
ATOM 1439 C CA . TYR A 1 181 ? 9.129 5.015 -3.395 1.00 97.50 181 TYR A CA 1
ATOM 1440 C C . TYR A 1 181 ? 9.285 6.104 -4.476 1.00 97.50 181 TYR A C 1
ATOM 1442 O O . TYR A 1 181 ? 8.619 5.999 -5.506 1.00 97.50 181 TYR A O 1
ATOM 1450 N N . PRO A 1 182 ? 10.082 7.171 -4.276 1.00 96.88 182 PRO A N 1
ATOM 1451 C CA . PRO A 1 182 ? 10.050 8.337 -5.169 1.00 96.88 182 PRO A CA 1
ATOM 1452 C C . PRO A 1 182 ? 10.779 8.092 -6.497 1.00 96.88 182 PRO A C 1
ATOM 1454 O O . PRO A 1 182 ? 10.426 8.655 -7.533 1.00 96.88 182 PRO A O 1
ATOM 1457 N N . SER A 1 183 ? 11.800 7.241 -6.478 1.00 96.81 183 SER A N 1
ATOM 1458 C CA . SER A 1 183 ? 12.578 6.875 -7.651 1.00 96.81 183 SER A CA 1
ATOM 1459 C C . SER A 1 183 ? 13.197 5.495 -7.475 1.00 96.81 183 SER A C 1
ATOM 1461 O O . SER A 1 183 ? 13.421 5.037 -6.355 1.00 96.81 183 SER A O 1
ATOM 1463 N N . TYR A 1 184 ? 13.475 4.834 -8.594 1.00 96.38 184 TYR A N 1
ATOM 1464 C CA . TYR A 1 184 ? 14.194 3.568 -8.632 1.00 96.38 184 TYR A CA 1
ATOM 1465 C C . TYR A 1 184 ? 15.562 3.773 -9.276 1.00 96.38 184 TYR A C 1
ATOM 1467 O O . TYR A 1 184 ? 15.651 4.290 -10.389 1.00 96.38 184 TYR A O 1
ATOM 1475 N N . THR A 1 185 ? 16.621 3.327 -8.605 1.00 95.12 185 THR A N 1
ATOM 1476 C CA . THR A 1 185 ? 17.975 3.333 -9.168 1.00 95.12 185 THR A CA 1
ATOM 1477 C C . THR A 1 185 ? 18.299 1.953 -9.724 1.00 95.12 185 THR A C 1
ATOM 1479 O O . THR A 1 185 ? 18.345 0.969 -8.983 1.00 95.12 185 THR A O 1
ATOM 1482 N N . THR A 1 186 ? 18.538 1.867 -11.031 1.00 91.94 186 THR A N 1
ATOM 1483 C CA . THR A 1 186 ? 18.881 0.607 -11.699 1.00 91.94 186 THR A CA 1
ATOM 1484 C C . THR A 1 186 ? 20.286 0.135 -11.312 1.00 91.94 186 THR A C 1
ATOM 1486 O O . THR A 1 186 ? 21.110 0.893 -10.794 1.00 91.94 186 THR A O 1
ATOM 1489 N N . LYS A 1 187 ? 20.621 -1.121 -11.641 1.00 90.88 187 LYS A N 1
ATOM 1490 C CA . LYS A 1 187 ? 21.988 -1.653 -11.469 1.00 90.88 187 LYS A CA 1
ATOM 1491 C C . LYS A 1 187 ? 23.052 -0.818 -12.196 1.00 90.88 187 LYS A C 1
ATOM 1493 O O . LYS A 1 187 ? 24.188 -0.750 -11.737 1.00 90.88 187 LYS A O 1
ATOM 1498 N N . ASN A 1 188 ? 22.669 -0.153 -13.286 1.00 93.25 188 ASN A N 1
ATOM 1499 C CA . ASN A 1 188 ? 23.547 0.707 -14.079 1.00 93.25 188 ASN A CA 1
ATOM 1500 C C . ASN A 1 188 ? 23.586 2.157 -13.562 1.00 93.25 188 ASN A C 1
ATOM 1502 O O . ASN A 1 188 ? 24.147 3.020 -14.230 1.00 93.25 188 ASN A O 1
ATOM 1506 N N . LYS A 1 189 ? 23.020 2.425 -12.374 1.00 94.31 189 LYS A N 1
ATOM 1507 C CA . LYS A 1 189 ? 22.934 3.745 -11.720 1.00 94.31 189 LYS A CA 1
ATOM 1508 C C . LYS A 1 189 ? 22.051 4.768 -12.439 1.00 94.31 189 LYS A C 1
ATOM 1510 O O . LYS A 1 189 ? 22.100 5.951 -12.113 1.00 94.31 189 LYS A O 1
ATOM 1515 N N . GLU A 1 190 ? 21.226 4.325 -13.380 1.00 94.31 190 GLU A N 1
ATOM 1516 C CA . GLU A 1 190 ? 20.181 5.171 -13.949 1.00 94.31 190 GLU A CA 1
ATOM 1517 C C . GLU A 1 190 ? 19.088 5.396 -12.902 1.00 94.31 190 GLU A C 1
ATOM 1519 O O . GLU A 1 190 ? 18.650 4.443 -12.254 1.00 94.31 190 GLU A O 1
ATOM 1524 N N . VAL A 1 191 ? 18.665 6.648 -12.730 1.00 96.00 191 VAL A N 1
ATOM 1525 C CA . VAL A 1 191 ? 1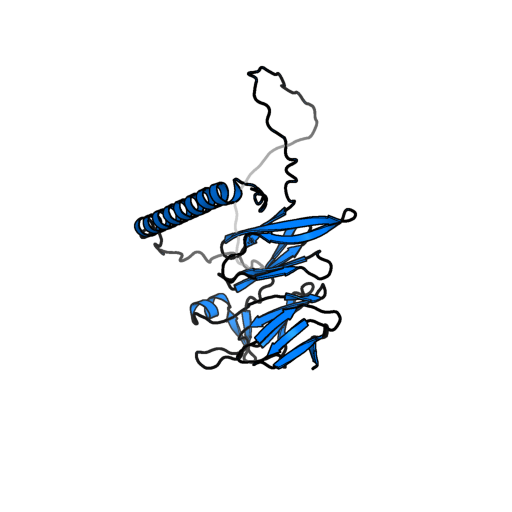7.598 7.021 -11.798 1.00 96.00 191 VAL A CA 1
ATOM 1526 C C . VAL A 1 191 ? 16.309 7.206 -12.579 1.00 96.00 191 VAL A C 1
ATOM 1528 O O . VAL A 1 191 ? 16.177 8.129 -13.378 1.00 96.00 191 VAL A O 1
ATOM 1531 N N . ILE A 1 192 ? 15.344 6.341 -12.303 1.00 94.81 192 ILE A N 1
ATOM 1532 C CA . ILE A 1 192 ? 14.002 6.408 -12.858 1.00 94.81 192 ILE A CA 1
ATOM 1533 C C . ILE A 1 192 ? 13.111 7.131 -11.859 1.00 94.81 192 ILE A C 1
ATOM 1535 O O . ILE A 1 192 ? 12.828 6.612 -10.778 1.00 94.81 192 ILE A O 1
ATOM 1539 N N . VAL A 1 193 ? 12.673 8.332 -12.221 1.00 96.50 193 VAL A N 1
ATOM 1540 C CA . VAL A 1 193 ? 11.749 9.127 -11.410 1.00 96.50 193 VAL A CA 1
ATOM 1541 C C . VAL A 1 193 ? 10.321 8.680 -11.691 1.00 96.50 193 VAL A C 1
ATOM 1543 O O . VAL A 1 193 ? 9.905 8.543 -12.843 1.00 96.50 193 VAL A O 1
ATOM 1546 N N . ARG A 1 194 ? 9.566 8.462 -10.618 1.00 96.25 194 ARG A N 1
ATOM 1547 C CA . ARG A 1 194 ? 8.191 7.977 -10.653 1.00 96.25 194 ARG A CA 1
ATOM 1548 C C . ARG A 1 194 ? 7.273 8.825 -11.528 1.00 96.25 194 ARG A C 1
ATOM 1550 O O . ARG A 1 194 ? 6.563 8.283 -12.370 1.00 96.25 194 ARG A O 1
ATOM 1557 N N . GLU A 1 195 ? 7.269 10.138 -11.322 1.00 95.12 195 GLU A N 1
ATOM 1558 C CA . GLU A 1 195 ? 6.382 11.067 -12.028 1.00 95.12 195 GLU A CA 1
ATOM 1559 C C . GLU A 1 195 ? 6.636 11.023 -13.539 1.00 95.12 195 GLU A C 1
ATOM 1561 O O . GLU A 1 195 ? 5.691 10.978 -14.323 1.00 95.12 195 GLU A O 1
ATOM 1566 N N . THR A 1 196 ? 7.906 10.953 -13.944 1.00 94.31 196 THR A N 1
ATOM 1567 C CA . THR A 1 196 ? 8.303 10.807 -15.349 1.00 94.31 196 THR A CA 1
ATOM 1568 C C . THR A 1 196 ? 7.842 9.467 -15.918 1.00 94.31 196 THR A C 1
ATOM 1570 O O . THR A 1 196 ? 7.225 9.436 -16.976 1.00 94.31 196 THR A O 1
ATOM 1573 N N . MET A 1 197 ? 8.049 8.363 -15.191 1.00 93.12 197 MET A N 1
ATOM 1574 C CA . MET A 1 197 ? 7.617 7.029 -15.626 1.00 93.12 197 MET A CA 1
ATOM 1575 C C . MET A 1 197 ? 6.098 6.949 -15.833 1.00 93.12 197 MET A C 1
ATOM 1577 O O . MET A 1 197 ? 5.637 6.424 -16.843 1.00 93.12 197 MET A O 1
ATOM 1581 N N . LEU A 1 198 ? 5.314 7.491 -14.897 1.00 94.12 198 LEU A N 1
ATOM 1582 C CA . LEU A 1 198 ? 3.852 7.490 -14.992 1.00 94.12 198 LEU A CA 1
ATOM 1583 C C . LEU A 1 198 ? 3.331 8.398 -16.117 1.00 94.12 198 LEU A C 1
ATOM 1585 O O . LEU A 1 198 ? 2.301 8.087 -16.711 1.00 94.12 198 LEU A O 1
ATOM 1589 N N . ASN A 1 199 ? 4.039 9.488 -16.425 1.00 93.56 199 ASN A N 1
ATOM 1590 C CA . ASN A 1 199 ? 3.716 10.366 -17.548 1.00 93.56 199 ASN A CA 1
ATOM 1591 C C . ASN A 1 199 ? 4.025 9.709 -18.905 1.00 93.56 199 ASN A C 1
ATOM 1593 O O . ASN A 1 199 ? 3.208 9.762 -19.824 1.00 93.56 199 ASN A O 1
ATOM 1597 N N . ASP A 1 200 ? 5.190 9.073 -19.026 1.00 91.62 200 ASP A N 1
ATOM 1598 C CA . ASP A 1 200 ? 5.681 8.531 -20.297 1.00 91.62 200 ASP A CA 1
ATOM 1599 C C . ASP A 1 200 ? 5.027 7.188 -20.660 1.00 91.62 200 ASP A C 1
ATOM 1601 O O . ASP A 1 200 ? 4.908 6.840 -21.840 1.00 91.62 200 ASP A O 1
ATOM 1605 N N . TYR A 1 201 ? 4.565 6.441 -19.652 1.00 90.94 201 TYR A N 1
ATOM 1606 C CA . TYR A 1 201 ? 3.922 5.138 -19.809 1.00 90.94 201 TYR A CA 1
ATOM 1607 C C . TYR A 1 201 ? 2.552 5.112 -19.116 1.00 90.94 201 TYR A C 1
ATOM 1609 O O . TYR A 1 201 ? 2.412 4.538 -18.030 1.00 90.94 201 TYR A O 1
ATOM 1617 N N . PRO A 1 202 ? 1.506 5.682 -19.747 1.00 89.25 202 PRO A N 1
ATOM 1618 C CA . PRO A 1 202 ? 0.145 5.584 -19.237 1.00 89.25 202 PRO A CA 1
ATOM 1619 C C . PRO A 1 202 ? -0.253 4.123 -18.992 1.00 89.25 202 PRO A C 1
ATOM 1621 O O . PRO A 1 202 ? -0.111 3.271 -19.869 1.00 89.25 202 PRO A O 1
ATOM 1624 N N . GLY A 1 203 ? -0.746 3.831 -17.788 1.00 90.44 203 GLY A N 1
ATOM 1625 C CA . GLY A 1 203 ? -1.094 2.474 -17.352 1.00 90.44 203 GLY A CA 1
ATOM 1626 C C . GLY A 1 203 ? 0.026 1.717 -16.631 1.00 90.44 203 GLY A C 1
ATOM 1627 O O . GLY A 1 203 ? -0.232 0.632 -16.106 1.00 90.44 203 GLY A O 1
ATOM 1628 N N . TYR A 1 204 ? 1.239 2.276 -16.541 1.00 94.12 204 TYR A N 1
ATOM 1629 C CA . TYR A 1 204 ? 2.295 1.715 -15.702 1.00 94.12 204 TYR A CA 1
ATOM 1630 C C . TYR A 1 204 ? 1.877 1.715 -14.226 1.00 94.12 204 TYR A C 1
ATOM 1632 O O . TYR A 1 204 ? 1.320 2.690 -13.716 1.00 94.12 204 TYR A O 1
ATOM 1640 N N . THR A 1 205 ? 2.157 0.619 -13.523 1.00 95.56 205 THR A N 1
ATOM 1641 C CA . THR A 1 205 ? 1.867 0.470 -12.094 1.00 95.56 205 THR A CA 1
ATOM 1642 C C . THR A 1 205 ? 3.140 0.678 -11.282 1.00 95.56 205 THR A C 1
ATOM 1644 O O . THR A 1 205 ? 3.979 -0.214 -11.176 1.00 95.56 205 THR A O 1
ATOM 1647 N N . TRP A 1 206 ? 3.277 1.856 -10.678 1.00 97.44 206 TRP A N 1
ATOM 1648 C CA . TRP A 1 206 ? 4.346 2.166 -9.735 1.00 97.44 206 TRP A CA 1
ATOM 1649 C C . TRP A 1 206 ? 4.050 1.618 -8.339 1.00 97.44 206 TRP A C 1
ATOM 1651 O O . TRP A 1 206 ? 4.904 0.962 -7.742 1.00 97.44 206 TRP A O 1
ATOM 1661 N N . SER A 1 207 ? 2.833 1.844 -7.846 1.00 97.62 207 SER A N 1
ATOM 1662 C CA . SER A 1 207 ? 2.353 1.295 -6.577 1.00 97.62 207 SER A CA 1
ATOM 1663 C C . SER A 1 207 ? 0.840 1.147 -6.574 1.00 97.62 207 SER A C 1
ATOM 1665 O O . SER A 1 207 ? 0.102 2.096 -6.850 1.00 97.62 207 SER A O 1
ATOM 1667 N N . LYS A 1 208 ? 0.377 -0.056 -6.238 1.00 97.19 208 LYS A N 1
ATOM 1668 C CA . LYS A 1 208 ? -1.043 -0.393 -6.177 1.00 97.19 208 LYS A CA 1
ATOM 1669 C C . LYS A 1 208 ? -1.335 -1.362 -5.039 1.00 9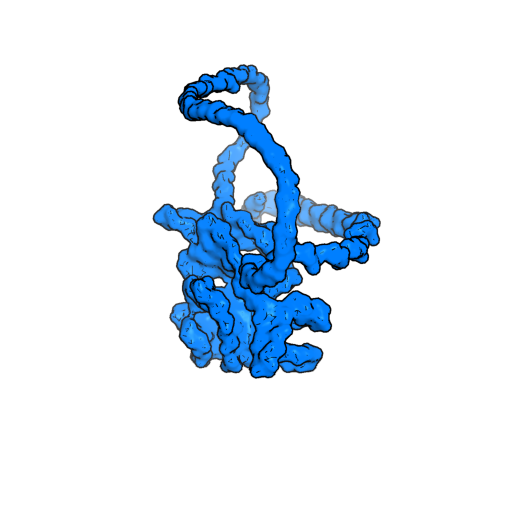7.19 208 LYS A C 1
ATOM 1671 O O . LYS A 1 208 ? -0.543 -2.267 -4.784 1.00 97.19 208 LYS A O 1
ATOM 1676 N N . ASN A 1 209 ? -2.522 -1.220 -4.446 1.00 96.56 209 ASN A N 1
ATOM 1677 C CA . ASN A 1 209 ? -3.082 -2.150 -3.463 1.00 96.56 209 ASN A CA 1
ATOM 1678 C C . ASN A 1 209 ? -2.133 -2.410 -2.286 1.00 96.56 209 ASN A C 1
ATOM 1680 O O . ASN A 1 209 ? -1.813 -3.555 -1.975 1.00 96.56 209 ASN A O 1
ATOM 1684 N N . ALA A 1 210 ? -1.631 -1.333 -1.682 1.00 97.75 210 ALA A N 1
ATOM 1685 C CA . ALA A 1 210 ? -0.812 -1.452 -0.490 1.00 97.75 210 ALA A CA 1
ATOM 1686 C C . ALA A 1 210 ? -1.616 -2.108 0.656 1.00 97.75 210 ALA A C 1
ATOM 1688 O O . ALA A 1 210 ? -2.806 -1.815 0.793 1.00 97.75 210 ALA A O 1
ATOM 1689 N N . LYS A 1 211 ? -0.983 -2.985 1.449 1.00 97.50 211 LYS A N 1
ATOM 1690 C CA . LYS A 1 211 ? -1.566 -3.696 2.604 1.00 97.50 211 LYS A CA 1
ATOM 1691 C C . LYS A 1 211 ? -0.534 -3.991 3.685 1.00 97.50 211 LYS A C 1
ATOM 1693 O O . LYS A 1 211 ? 0.631 -4.212 3.366 1.00 97.50 211 LYS A O 1
ATOM 1698 N N . PHE A 1 212 ? -0.956 -4.036 4.941 1.00 97.25 212 PHE A N 1
ATOM 1699 C CA . PHE A 1 212 ? -0.101 -4.474 6.040 1.00 97.25 212 PHE A CA 1
ATOM 1700 C C . PHE A 1 212 ? 0.097 -5.997 6.009 1.00 97.25 212 PHE A C 1
ATOM 1702 O O . PHE A 1 212 ? -0.835 -6.752 5.732 1.00 97.25 212 PHE A O 1
ATOM 1709 N N . ILE A 1 213 ? 1.318 -6.446 6.306 1.00 95.19 213 ILE A N 1
ATOM 1710 C CA . ILE A 1 213 ? 1.610 -7.857 6.638 1.00 95.19 213 ILE A CA 1
ATOM 1711 C C . ILE A 1 213 ? 1.856 -8.049 8.138 1.00 95.19 213 ILE A C 1
ATOM 1713 O O . ILE A 1 213 ? 1.700 -9.150 8.655 1.00 95.19 213 ILE A O 1
ATOM 1717 N N . ASP A 1 214 ? 2.213 -6.965 8.824 1.00 95.00 214 ASP A N 1
ATOM 1718 C CA . ASP A 1 214 ? 2.290 -6.814 10.273 1.00 95.00 214 ASP A CA 1
ATOM 1719 C C . ASP A 1 214 ? 2.182 -5.310 10.613 1.00 95.00 214 ASP A C 1
ATOM 1721 O O . ASP A 1 214 ? 1.883 -4.498 9.738 1.00 95.00 214 ASP A O 1
ATOM 1725 N N . ASP A 1 215 ? 2.406 -4.910 11.866 1.00 95.88 215 ASP A N 1
ATOM 1726 C CA . ASP A 1 215 ? 2.301 -3.502 12.289 1.00 95.88 215 ASP A CA 1
ATOM 1727 C C . ASP A 1 215 ? 3.441 -2.589 11.789 1.00 95.88 215 ASP A C 1
ATOM 1729 O O . ASP A 1 215 ? 3.404 -1.378 12.006 1.00 95.88 215 ASP A O 1
ATOM 1733 N N . THR A 1 216 ? 4.464 -3.147 11.143 1.00 95.44 216 THR A N 1
ATOM 1734 C CA . THR A 1 216 ? 5.697 -2.457 10.726 1.00 95.44 216 THR A CA 1
ATOM 1735 C C . THR A 1 216 ? 6.007 -2.582 9.236 1.00 95.44 216 THR A C 1
ATOM 1737 O O . THR A 1 216 ? 6.741 -1.757 8.692 1.00 95.44 216 THR A O 1
ATOM 1740 N N . HIS A 1 217 ? 5.422 -3.563 8.554 1.00 96.12 217 HIS A N 1
ATOM 1741 C CA . HIS A 1 217 ? 5.678 -3.846 7.153 1.00 96.12 217 HIS A CA 1
ATOM 1742 C C . HIS A 1 217 ? 4.408 -3.752 6.318 1.00 96.12 217 HIS A C 1
ATOM 1744 O O . HIS A 1 217 ? 3.352 -4.301 6.641 1.00 96.12 217 HIS A O 1
ATOM 1750 N N . VAL A 1 218 ? 4.556 -3.089 5.178 1.00 97.44 218 VAL A N 1
ATOM 1751 C CA . VAL A 1 218 ? 3.514 -2.909 4.171 1.00 97.44 218 VAL A CA 1
ATOM 1752 C C . VAL A 1 218 ? 3.999 -3.531 2.877 1.00 97.44 218 VAL A C 1
ATOM 1754 O O . VAL A 1 218 ? 5.141 -3.316 2.483 1.00 97.44 218 VAL A O 1
ATOM 1757 N N . VAL A 1 219 ? 3.141 -4.265 2.183 1.00 97.88 219 VAL A N 1
ATOM 1758 C CA . VAL A 1 219 ? 3.398 -4.730 0.821 1.00 97.88 219 VAL A CA 1
ATOM 1759 C C . VAL A 1 219 ? 2.560 -3.965 -0.184 1.00 97.88 219 VAL A C 1
ATOM 1761 O O . VAL A 1 219 ? 1.484 -3.491 0.151 1.00 97.88 219 VAL A O 1
ATOM 1764 N N . TYR A 1 220 ? 3.034 -3.851 -1.420 1.00 98.38 220 TYR A N 1
ATOM 1765 C CA . TYR A 1 220 ? 2.304 -3.256 -2.539 1.00 98.38 220 TYR A CA 1
ATOM 1766 C C . TYR A 1 220 ? 2.727 -3.898 -3.862 1.00 98.38 220 TYR A C 1
ATOM 1768 O O . TYR A 1 220 ? 3.769 -4.548 -3.959 1.00 98.38 220 TYR A O 1
ATOM 1776 N N . LEU A 1 221 ? 1.912 -3.717 -4.896 1.00 98.06 221 LEU A N 1
ATOM 1777 C CA . LEU A 1 221 ? 2.176 -4.219 -6.241 1.00 98.06 221 LEU A CA 1
ATOM 1778 C C . LEU A 1 221 ? 2.841 -3.145 -7.103 1.00 98.06 221 LEU A C 1
ATOM 1780 O O . LEU A 1 221 ? 2.412 -1.991 -7.101 1.00 98.06 221 LEU A O 1
ATOM 1784 N N . SER A 1 222 ? 3.861 -3.535 -7.864 1.00 97.62 222 SER A N 1
ATOM 1785 C CA . SER A 1 222 ? 4.609 -2.656 -8.765 1.00 97.62 222 SER A CA 1
ATOM 1786 C C . SER A 1 222 ? 5.114 -3.418 -9.986 1.00 97.62 222 SER A C 1
ATOM 1788 O O . SER A 1 222 ? 5.452 -4.592 -9.888 1.00 97.62 222 SER A O 1
ATOM 1790 N N . GLN A 1 223 ? 5.226 -2.755 -11.132 1.00 96.38 223 GLN A N 1
ATOM 1791 C CA . GLN A 1 223 ? 5.943 -3.286 -12.298 1.00 96.38 223 GLN A C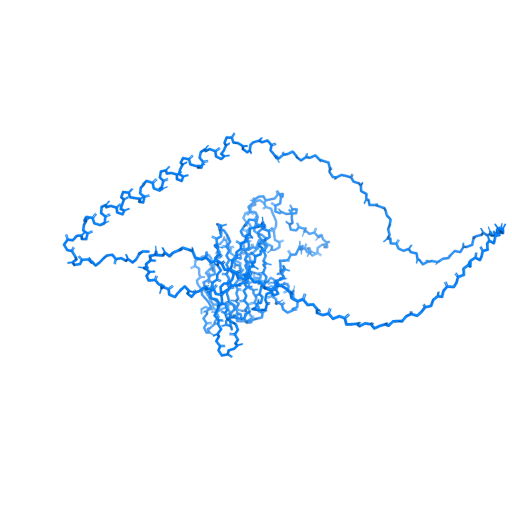A 1
ATOM 1792 C C . GLN A 1 223 ? 7.460 -3.054 -12.206 1.00 96.38 223 GLN A C 1
ATOM 1794 O O . GLN A 1 223 ? 8.222 -3.594 -13.009 1.00 96.38 223 GLN A O 1
ATOM 1799 N N . LEU A 1 224 ? 7.921 -2.326 -11.179 1.00 95.19 224 LEU A N 1
ATOM 1800 C CA . LEU A 1 224 ? 9.342 -2.217 -10.883 1.00 95.19 224 LEU A CA 1
ATOM 1801 C C . LEU A 1 224 ? 9.963 -3.607 -10.656 1.00 95.19 224 LEU A C 1
ATOM 1803 O O . LEU A 1 224 ? 9.348 -4.453 -9.999 1.00 95.19 224 LEU A O 1
ATOM 1807 N N . PRO A 1 225 ? 11.212 -3.823 -11.101 1.00 92.56 225 PRO A N 1
ATOM 1808 C CA . PRO A 1 225 ? 12.119 -2.836 -11.702 1.00 92.56 225 PRO A CA 1
ATOM 1809 C C . PRO A 1 225 ? 12.119 -2.826 -13.241 1.00 92.56 225 PRO A C 1
ATOM 1811 O O . PRO A 1 225 ? 13.102 -2.395 -13.843 1.00 92.56 225 PRO A O 1
ATOM 1814 N N . TYR A 1 226 ? 11.081 -3.366 -13.884 1.00 90.62 226 TYR A N 1
ATOM 1815 C CA . TYR A 1 226 ? 11.034 -3.513 -15.336 1.00 90.62 226 TYR A CA 1
ATOM 1816 C C . TYR A 1 226 ? 10.162 -2.438 -15.975 1.00 90.62 226 TYR A C 1
ATOM 1818 O O . TYR A 1 226 ? 9.142 -2.032 -15.432 1.00 90.62 226 TYR A O 1
ATOM 1826 N N . PHE A 1 227 ? 10.562 -2.001 -17.166 1.00 83.88 227 PHE A N 1
ATOM 1827 C CA . PHE A 1 227 ? 9.949 -0.883 -17.875 1.00 83.88 227 PHE A CA 1
ATOM 1828 C C . PHE A 1 227 ? 9.702 -1.259 -19.336 1.00 83.88 227 PHE A C 1
ATOM 1830 O O . PHE A 1 227 ? 10.425 -2.086 -19.895 1.00 83.88 227 PHE A O 1
ATOM 1837 N N . GLY A 1 228 ? 8.695 -0.654 -19.969 1.00 71.44 228 GLY A N 1
ATOM 1838 C CA . GLY A 1 228 ? 8.398 -0.853 -21.390 1.00 71.44 228 GLY A CA 1
ATOM 1839 C C . GLY A 1 228 ? 6.943 -1.215 -21.686 1.00 71.44 228 GLY A C 1
ATOM 1840 O O . GLY A 1 228 ? 6.082 -1.194 -20.813 1.00 71.44 228 GLY A O 1
ATOM 1841 N N . LYS A 1 229 ? 6.658 -1.513 -22.959 1.00 63.53 229 LYS A N 1
ATOM 1842 C CA . LYS A 1 229 ? 5.281 -1.643 -23.476 1.00 63.53 229 LYS A CA 1
ATOM 1843 C C . LYS A 1 229 ? 4.742 -3.078 -23.543 1.00 63.53 229 LYS A C 1
ATOM 1845 O O . LYS A 1 229 ? 3.546 -3.247 -23.745 1.00 63.53 229 LYS A O 1
ATOM 1850 N N . ASN A 1 230 ? 5.581 -4.101 -23.354 1.00 67.75 230 ASN A N 1
ATOM 1851 C CA . ASN A 1 230 ? 5.187 -5.495 -23.578 1.00 67.75 230 ASN A CA 1
ATOM 1852 C C . ASN A 1 230 ? 5.402 -6.363 -22.332 1.00 67.75 230 ASN A C 1
ATOM 1854 O O . ASN A 1 230 ? 6.519 -6.452 -21.831 1.00 67.75 230 ASN A O 1
ATOM 1858 N N . GLN A 1 231 ? 4.328 -7.034 -21.896 1.00 66.75 231 GLN A N 1
ATOM 1859 C CA . GLN A 1 231 ? 4.324 -8.146 -20.928 1.00 66.75 231 GLN A CA 1
ATOM 1860 C C . GLN A 1 231 ? 5.119 -7.884 -19.634 1.00 66.75 231 GLN A C 1
ATOM 1862 O O . GLN A 1 231 ? 5.855 -8.745 -19.153 1.00 66.75 231 GLN A O 1
ATOM 1867 N N . LEU A 1 232 ? 4.957 -6.690 -19.053 1.00 85.00 232 LEU A N 1
ATOM 1868 C CA . LEU A 1 232 ? 5.521 -6.385 -17.742 1.00 85.00 232 LEU A CA 1
ATOM 1869 C C . LEU A 1 232 ? 4.832 -7.229 -16.670 1.00 85.00 232 LEU A C 1
ATOM 1871 O O . LEU A 1 232 ? 3.636 -7.070 -16.412 1.00 85.00 232 LEU A O 1
ATOM 1875 N N . LEU A 1 233 ? 5.607 -8.104 -16.034 1.00 94.06 233 LEU A N 1
ATOM 1876 C CA . LEU A 1 233 ? 5.170 -8.782 -14.823 1.00 94.06 233 LEU A CA 1
ATOM 1877 C C . LEU A 1 233 ? 4.976 -7.758 -13.705 1.00 94.06 233 LEU A C 1
ATOM 1879 O O . LEU A 1 233 ? 5.711 -6.776 -13.591 1.00 94.06 233 LEU A O 1
ATOM 1883 N N . THR A 1 234 ? 3.997 -8.030 -12.856 1.00 96.38 234 THR A N 1
ATOM 1884 C CA . THR A 1 234 ? 3.838 -7.341 -11.582 1.00 96.38 234 THR A CA 1
ATOM 1885 C C . THR A 1 234 ? 4.649 -8.085 -10.532 1.00 96.38 234 THR A C 1
ATOM 1887 O O . THR A 1 234 ? 4.647 -9.314 -10.495 1.00 96.38 234 THR A O 1
ATOM 1890 N N . TYR A 1 235 ? 5.328 -7.334 -9.680 1.00 97.31 235 TYR A N 1
ATOM 1891 C CA . TYR A 1 235 ? 6.085 -7.790 -8.528 1.00 97.31 235 TYR A CA 1
ATOM 1892 C C . TYR A 1 235 ? 5.433 -7.255 -7.264 1.00 97.31 235 TYR A C 1
ATOM 1894 O O . TYR A 1 235 ? 4.885 -6.150 -7.249 1.00 97.31 235 TYR A O 1
ATOM 1902 N N . MET A 1 236 ? 5.542 -8.012 -6.181 1.00 97.69 236 MET A N 1
ATOM 1903 C CA . MET A 1 236 ? 5.284 -7.471 -4.858 1.00 97.69 236 MET A CA 1
ATOM 1904 C C . MET A 1 236 ? 6.547 -6.825 -4.300 1.00 97.69 236 MET A C 1
ATOM 1906 O O . MET A 1 236 ? 7.654 -7.351 -4.426 1.00 97.69 236 MET A O 1
ATOM 1910 N N . TRP A 1 237 ? 6.366 -5.681 -3.667 1.00 97.69 237 TRP A N 1
ATOM 1911 C CA . TRP A 1 237 ? 7.391 -4.951 -2.943 1.00 97.69 237 TRP A CA 1
ATOM 1912 C C . TRP A 1 237 ? 6.959 -4.804 -1.493 1.00 97.69 237 TRP A C 1
ATOM 1914 O O . TRP A 1 237 ? 5.764 -4.703 -1.230 1.00 97.69 237 TRP A O 1
ATOM 1924 N N . SER A 1 238 ? 7.914 -4.782 -0.571 1.00 96.75 238 SER A N 1
ATOM 1925 C CA . SER A 1 238 ? 7.693 -4.459 0.835 1.00 96.75 238 SER A CA 1
ATOM 1926 C C . SER A 1 238 ? 8.303 -3.107 1.193 1.00 96.75 238 SER A C 1
ATOM 1928 O O . SER A 1 238 ? 9.255 -2.652 0.555 1.00 96.75 238 SER A O 1
ATOM 1930 N N . ILE A 1 239 ? 7.741 -2.477 2.219 1.00 96.81 239 ILE A N 1
ATOM 1931 C CA . ILE A 1 239 ? 8.214 -1.257 2.863 1.00 96.81 239 ILE A CA 1
ATOM 1932 C C . ILE A 1 239 ? 8.246 -1.533 4.360 1.00 96.81 239 ILE A C 1
ATOM 1934 O O . ILE A 1 239 ? 7.220 -1.909 4.925 1.00 96.81 239 ILE A O 1
ATOM 1938 N N . ASP A 1 240 ? 9.385 -1.315 5.002 1.00 96.56 240 ASP A N 1
ATOM 1939 C CA . ASP A 1 240 ? 9.433 -1.130 6.454 1.00 96.56 240 ASP A CA 1
ATOM 1940 C C . ASP A 1 240 ? 9.074 0.333 6.750 1.00 96.56 240 ASP A C 1
ATOM 1942 O O . ASP A 1 240 ? 9.762 1.255 6.307 1.00 96.56 240 ASP A O 1
ATOM 1946 N N . ILE A 1 241 ? 7.976 0.569 7.467 1.00 95.94 241 ILE A N 1
ATOM 1947 C CA . ILE A 1 241 ? 7.457 1.923 7.715 1.00 95.94 241 ILE A CA 1
ATOM 1948 C C . ILE A 1 241 ? 8.349 2.738 8.662 1.00 95.94 241 ILE A C 1
ATOM 1950 O O . ILE A 1 241 ? 8.314 3.973 8.626 1.00 95.94 241 ILE A O 1
ATOM 1954 N N . ASN A 1 242 ? 9.159 2.066 9.484 1.00 95.00 242 ASN A N 1
ATOM 1955 C CA . ASN A 1 242 ? 10.065 2.703 10.434 1.00 95.00 242 ASN A CA 1
ATOM 1956 C C . ASN A 1 242 ? 11.309 3.228 9.718 1.00 95.00 242 ASN A C 1
ATOM 1958 O O . ASN A 1 242 ? 11.730 4.362 9.949 1.00 95.00 242 ASN A O 1
ATOM 1962 N N . THR A 1 243 ? 11.883 2.418 8.825 1.00 96.38 243 THR A N 1
ATOM 1963 C CA . THR A 1 243 ? 13.119 2.765 8.104 1.00 96.38 243 THR A CA 1
ATOM 1964 C C . THR A 1 243 ? 12.862 3.429 6.751 1.00 96.38 243 THR A C 1
ATOM 1966 O O . THR A 1 243 ? 13.717 4.156 6.247 1.00 96.38 243 THR A O 1
ATOM 1969 N N . GLY A 1 244 ? 11.685 3.218 6.159 1.00 95.62 244 GLY A N 1
ATOM 1970 C CA . GLY A 1 244 ? 11.360 3.626 4.792 1.00 95.62 244 GLY A CA 1
ATOM 1971 C C . GLY A 1 244 ? 12.079 2.798 3.723 1.00 95.62 244 GLY A C 1
ATOM 1972 O O . GLY A 1 244 ? 12.141 3.223 2.570 1.00 95.62 244 GLY A O 1
ATOM 1973 N N . VAL A 1 245 ? 12.665 1.652 4.084 1.00 96.25 245 VAL A N 1
ATOM 1974 C CA . VAL A 1 245 ? 13.390 0.797 3.139 1.00 96.25 245 VAL A CA 1
ATOM 1975 C C . VAL A 1 245 ? 12.401 0.005 2.293 1.00 96.25 245 VAL A C 1
ATOM 1977 O O . VAL A 1 245 ? 11.573 -0.737 2.819 1.00 96.25 245 VAL A O 1
ATOM 1980 N N . HIS A 1 246 ? 12.535 0.133 0.972 1.00 97.12 246 HIS A N 1
ATOM 1981 C CA . HIS A 1 246 ? 11.770 -0.631 -0.009 1.00 97.12 246 HIS A CA 1
ATOM 1982 C C . HIS A 1 246 ? 12.560 -1.854 -0.479 1.00 97.12 246 HIS A C 1
ATOM 1984 O O . HIS A 1 246 ? 13.717 -1.724 -0.881 1.00 97.12 246 HIS A O 1
ATOM 1990 N N . THR A 1 247 ? 11.927 -3.027 -0.494 1.00 95.50 247 THR A N 1
ATOM 1991 C CA . THR A 1 247 ? 12.550 -4.277 -0.953 1.00 95.50 247 THR A CA 1
ATOM 1992 C C . THR A 1 247 ? 11.652 -5.006 -1.944 1.00 95.50 247 THR A C 1
ATOM 1994 O O . THR A 1 247 ? 10.458 -5.175 -1.716 1.00 95.50 247 THR A O 1
ATOM 1997 N N . THR A 1 248 ? 12.217 -5.474 -3.056 1.00 95.62 248 THR A N 1
ATOM 1998 C CA . THR A 1 248 ? 11.491 -6.325 -4.008 1.00 95.62 248 THR A CA 1
ATOM 1999 C C . THR A 1 248 ? 11.372 -7.750 -3.471 1.00 95.62 248 THR A C 1
ATOM 2001 O O . THR A 1 248 ? 12.381 -8.379 -3.144 1.00 95.62 248 THR A O 1
ATOM 2004 N N . LEU A 1 249 ? 10.164 -8.313 -3.474 1.00 95.69 249 LEU A N 1
ATOM 2005 C CA . LEU A 1 249 ? 9.931 -9.725 -3.176 1.00 95.69 249 LEU A CA 1
ATOM 2006 C C . LEU A 1 249 ? 10.002 -10.531 -4.476 1.00 95.69 249 LEU A C 1
ATOM 2008 O O . LEU A 1 249 ? 8.994 -10.837 -5.106 1.00 95.69 249 LEU A O 1
ATOM 2012 N N . TRP A 1 250 ? 11.218 -10.873 -4.905 1.00 93.44 250 TRP A N 1
ATOM 2013 C CA . TRP A 1 250 ? 11.488 -11.459 -6.230 1.00 93.44 250 TRP A CA 1
ATOM 2014 C C . TRP A 1 250 ? 10.711 -12.739 -6.563 1.00 93.44 250 TRP A C 1
ATOM 2016 O O . TRP A 1 250 ? 10.444 -13.009 -7.736 1.00 93.44 250 TRP A O 1
ATOM 2026 N N . ASN A 1 251 ? 10.346 -13.516 -5.541 1.00 92.25 251 ASN A N 1
ATOM 2027 C CA . ASN A 1 251 ? 9.585 -14.759 -5.688 1.00 92.25 251 ASN A CA 1
ATOM 2028 C C . ASN A 1 251 ? 8.069 -14.527 -5.796 1.00 92.25 251 ASN A C 1
ATOM 2030 O O . ASN A 1 251 ? 7.325 -15.463 -6.086 1.00 92.25 251 ASN A O 1
ATOM 2034 N N . VAL A 1 252 ? 7.614 -13.292 -5.587 1.00 95.19 252 VAL A N 1
ATOM 2035 C CA . VAL A 1 252 ? 6.217 -12.872 -5.667 1.00 95.19 252 VAL A CA 1
ATOM 2036 C C . VAL A 1 252 ? 6.036 -12.040 -6.937 1.00 95.19 252 VAL A C 1
ATOM 2038 O O . VAL A 1 252 ? 6.004 -10.809 -6.904 1.00 95.19 252 VAL A O 1
ATOM 2041 N N . LYS A 1 253 ? 5.973 -12.722 -8.083 1.00 95.38 253 LYS A N 1
ATOM 2042 C CA . LYS A 1 253 ? 5.810 -12.096 -9.400 1.00 95.38 253 LYS A CA 1
ATOM 2043 C C . LYS A 1 253 ? 4.834 -12.875 -10.272 1.00 95.38 253 LYS A C 1
ATOM 2045 O O . LYS A 1 253 ? 4.801 -14.100 -10.187 1.00 95.38 253 LYS A O 1
ATOM 2050 N N . GLY A 1 254 ? 4.098 -12.181 -11.130 1.00 95.56 254 GLY A N 1
ATOM 2051 C CA . GLY A 1 254 ? 3.124 -12.793 -12.031 1.00 95.56 254 GLY A CA 1
ATOM 2052 C C . GLY A 1 254 ? 2.492 -11.781 -12.977 1.00 95.56 254 GLY A C 1
ATOM 2053 O O . GLY A 1 254 ? 2.709 -10.574 -12.853 1.00 95.56 254 GLY A O 1
ATOM 2054 N N . SER A 1 255 ? 1.711 -12.271 -13.933 1.00 94.44 255 SER A N 1
ATOM 2055 C CA . SER A 1 255 ? 0.918 -11.406 -14.819 1.00 94.44 255 SER A CA 1
ATOM 2056 C C . SER A 1 255 ? -0.315 -10.856 -14.100 1.00 94.44 255 SER A C 1
ATOM 2058 O O . SER A 1 255 ? -0.761 -9.747 -14.382 1.00 94.44 255 SER A O 1
ATOM 2060 N N . ASN A 1 256 ? -0.848 -11.617 -13.145 1.00 94.38 256 ASN A N 1
ATOM 2061 C CA . ASN A 1 256 ? -1.957 -11.230 -12.292 1.00 94.38 256 ASN A CA 1
ATOM 2062 C C . ASN A 1 256 ? -1.654 -11.614 -10.840 1.00 94.38 256 ASN A C 1
ATOM 2064 O O . ASN A 1 256 ? -1.497 -12.794 -10.526 1.00 94.38 256 ASN A O 1
ATOM 2068 N N . ILE A 1 257 ? -1.593 -10.618 -9.955 1.00 97.06 257 ILE A N 1
ATOM 2069 C CA . ILE A 1 257 ? -1.425 -10.826 -8.516 1.00 97.06 257 ILE A CA 1
ATOM 2070 C C . ILE A 1 257 ? -2.622 -10.215 -7.796 1.00 97.06 257 ILE A C 1
ATOM 2072 O O . ILE A 1 257 ? -2.916 -9.030 -7.969 1.00 97.06 257 ILE A O 1
ATOM 2076 N N . LYS A 1 258 ? -3.284 -11.009 -6.954 1.00 96.19 258 LYS A N 1
ATOM 2077 C CA . LYS A 1 258 ? -4.320 -10.531 -6.034 1.00 96.19 258 LYS A CA 1
ATOM 2078 C C . LYS A 1 258 ? -3.829 -10.674 -4.604 1.00 96.19 258 LYS A C 1
ATOM 2080 O O . LYS A 1 258 ? -3.264 -11.704 -4.244 1.00 96.19 258 LYS A O 1
ATOM 2085 N N . ILE A 1 259 ? -4.082 -9.645 -3.805 1.00 95.94 259 ILE A N 1
ATOM 2086 C CA . ILE A 1 259 ? -3.807 -9.650 -2.372 1.00 95.94 259 ILE A CA 1
ATOM 2087 C C . ILE A 1 259 ? -5.135 -9.856 -1.642 1.00 95.94 259 ILE A C 1
ATOM 2089 O O . ILE A 1 259 ? -6.099 -9.138 -1.916 1.00 95.94 259 ILE A O 1
ATOM 2093 N N . GLY A 1 260 ? -5.178 -10.864 -0.775 1.00 94.81 260 GLY A N 1
ATOM 2094 C CA . GLY A 1 260 ? -6.334 -11.253 0.023 1.00 94.81 260 GLY A CA 1
ATOM 2095 C C . GLY A 1 260 ? -6.263 -10.730 1.455 1.00 94.81 260 GLY A C 1
ATOM 2096 O O . GLY A 1 260 ? -5.813 -9.606 1.697 1.00 94.81 260 GLY A O 1
ATOM 2097 N N . ASN A 1 261 ? -6.750 -11.541 2.394 1.00 94.81 261 ASN A N 1
ATOM 2098 C CA . ASN A 1 261 ? -6.802 -11.180 3.807 1.00 94.81 261 ASN A CA 1
ATOM 2099 C C . ASN A 1 261 ? -5.485 -11.494 4.517 1.00 94.81 261 ASN A C 1
ATOM 2101 O O . ASN A 1 261 ? -4.766 -12.426 4.151 1.00 94.81 261 ASN A O 1
ATOM 2105 N N . LEU A 1 262 ? -5.202 -10.741 5.577 1.00 95.75 262 LEU A N 1
ATOM 2106 C CA . LEU A 1 262 ? -4.185 -11.110 6.550 1.00 95.75 262 LEU A CA 1
ATOM 2107 C C . LEU A 1 262 ? -4.780 -12.127 7.533 1.00 95.75 262 LEU A C 1
ATOM 2109 O O . LEU A 1 262 ? -5.856 -11.905 8.087 1.00 95.75 262 LEU A O 1
ATOM 2113 N N . THR A 1 263 ? -4.087 -13.245 7.722 1.00 94.62 263 THR A N 1
ATOM 2114 C CA . THR A 1 263 ? -4.465 -14.340 8.629 1.00 94.62 263 THR A CA 1
ATOM 2115 C C . THR A 1 263 ? -3.350 -14.589 9.641 1.00 94.62 263 THR A C 1
ATOM 2117 O O . THR A 1 263 ? -2.247 -14.067 9.484 1.00 94.62 263 THR A O 1
ATOM 2120 N N . ASP A 1 264 ? -3.590 -15.462 10.620 1.00 91.38 264 ASP A N 1
ATOM 2121 C CA . ASP A 1 264 ? -2.569 -15.878 11.593 1.00 91.38 264 ASP A CA 1
ATOM 2122 C C . ASP A 1 264 ? -1.317 -16.487 10.931 1.00 91.38 264 ASP A C 1
ATOM 2124 O O . ASP A 1 264 ? -0.217 -16.402 11.472 1.00 91.38 264 ASP A O 1
ATOM 2128 N N . ASN A 1 265 ? -1.464 -17.075 9.737 1.00 91.00 265 ASN A N 1
ATOM 2129 C CA . ASN A 1 265 ? -0.358 -17.677 8.984 1.00 91.00 265 ASN A CA 1
ATOM 2130 C C . ASN A 1 265 ? 0.361 -16.679 8.058 1.00 91.00 265 ASN A C 1
ATOM 2132 O O . ASN A 1 265 ? 1.414 -17.002 7.504 1.00 91.00 265 ASN A O 1
ATOM 2136 N N . GLY A 1 266 ? -0.201 -15.485 7.864 1.00 94.44 266 GLY A N 1
ATOM 2137 C CA . GLY A 1 266 ? 0.297 -14.470 6.943 1.00 94.44 266 GLY A CA 1
ATOM 2138 C C . GLY A 1 266 ? -0.753 -13.991 5.944 1.00 94.44 266 GLY A C 1
ATOM 2139 O O . GLY A 1 266 ? -1.948 -14.275 6.058 1.00 94.44 266 GLY A O 1
ATOM 2140 N N . LEU A 1 267 ? -0.289 -13.221 4.965 1.00 96.62 267 LEU A N 1
ATOM 2141 C CA . LEU A 1 267 ? -1.119 -12.567 3.963 1.00 96.62 267 LEU A CA 1
ATOM 2142 C C . LEU A 1 267 ? -1.449 -13.530 2.821 1.00 96.62 267 LEU A C 1
ATOM 2144 O O . LEU A 1 267 ? -0.554 -14.100 2.198 1.00 96.62 267 LEU A O 1
ATOM 2148 N N . GLU A 1 268 ? -2.729 -13.688 2.508 1.00 97.06 268 GLU A N 1
ATOM 2149 C CA . GLU A 1 268 ? -3.167 -14.463 1.350 1.00 97.06 268 GLU A CA 1
ATOM 2150 C C . GLU A 1 268 ? -2.768 -13.765 0.045 1.00 97.06 268 GLU A C 1
ATOM 2152 O O . GLU A 1 268 ? -3.043 -12.579 -0.163 1.00 97.06 268 GLU A O 1
ATOM 2157 N N . VAL A 1 269 ? -2.151 -14.509 -0.871 1.00 97.38 269 VAL A N 1
ATOM 2158 C CA . VAL A 1 269 ? -1.741 -14.007 -2.186 1.00 97.38 269 VAL A CA 1
ATOM 2159 C C . VAL A 1 269 ? -2.117 -15.025 -3.258 1.00 97.38 269 VAL A C 1
ATOM 2161 O O . VAL A 1 269 ? -1.811 -16.207 -3.142 1.00 97.38 269 VAL A O 1
ATOM 2164 N N . GLU A 1 270 ? -2.751 -14.573 -4.336 1.00 97.44 270 GLU A N 1
ATOM 2165 C CA . GLU A 1 270 ? -3.005 -15.384 -5.531 1.00 97.44 270 GLU A CA 1
ATOM 2166 C C . GLU A 1 270 ? -2.122 -14.880 -6.672 1.00 97.44 270 GLU A C 1
ATOM 2168 O O . GLU A 1 270 ? -2.236 -13.722 -7.073 1.00 97.44 270 GLU A O 1
ATOM 2173 N N . ILE A 1 271 ? -1.245 -15.741 -7.191 1.00 97.25 271 ILE A N 1
ATOM 2174 C CA . ILE A 1 271 ? -0.315 -15.429 -8.282 1.00 97.25 271 ILE A CA 1
ATOM 2175 C C . ILE A 1 271 ? -0.686 -16.281 -9.490 1.00 97.25 271 ILE A C 1
ATOM 2177 O O . ILE A 1 271 ? -0.557 -17.507 -9.450 1.00 97.25 271 ILE A O 1
ATOM 2181 N N . ASP A 1 272 ? -1.161 -15.637 -10.555 1.00 96.50 272 ASP A N 1
ATOM 2182 C CA . ASP A 1 272 ? -1.586 -16.291 -11.798 1.00 96.50 272 ASP A CA 1
ATOM 2183 C C . ASP A 1 272 ? -2.560 -17.464 -11.543 1.00 96.50 272 ASP A C 1
ATOM 2185 O O . ASP A 1 272 ? -2.471 -18.527 -12.152 1.00 96.50 272 ASP A O 1
ATOM 2189 N N . GLY A 1 273 ? -3.478 -17.278 -10.585 1.00 96.44 273 GLY A N 1
ATOM 2190 C CA . GLY A 1 273 ? -4.475 -18.273 -10.166 1.00 96.44 273 GLY A CA 1
ATOM 2191 C C . GLY A 1 273 ? -4.024 -19.234 -9.057 1.00 96.44 273 GLY A C 1
ATOM 2192 O O . GLY A 1 273 ? -4.855 -19.963 -8.518 1.00 96.44 273 GLY A O 1
ATOM 2193 N N . ASN A 1 274 ? -2.747 -19.225 -8.663 1.00 96.44 274 ASN A N 1
ATOM 2194 C CA . ASN A 1 274 ? -2.220 -20.090 -7.606 1.00 96.44 274 ASN A CA 1
ATOM 2195 C C . ASN A 1 274 ? -2.244 -19.377 -6.252 1.00 96.44 274 ASN A C 1
ATOM 2197 O O . ASN A 1 274 ? -1.534 -18.387 -6.062 1.00 96.44 274 ASN A O 1
ATOM 2201 N N . LYS A 1 275 ? -3.032 -19.897 -5.308 1.00 96.62 275 LYS A N 1
ATOM 2202 C CA . LYS A 1 275 ? -3.100 -19.384 -3.933 1.00 96.62 275 LYS A CA 1
ATOM 2203 C C . LYS A 1 275 ? -1.858 -19.781 -3.138 1.00 96.62 275 LYS A C 1
ATOM 2205 O O . LYS A 1 275 ? -1.381 -20.906 -3.262 1.00 96.62 275 LYS A O 1
ATOM 2210 N N . LYS A 1 276 ? -1.353 -18.838 -2.349 1.00 96.25 276 LYS A N 1
ATOM 2211 C CA . LYS A 1 276 ? -0.187 -18.949 -1.470 1.00 96.25 276 LYS A CA 1
ATOM 2212 C C . LYS A 1 276 ? -0.397 -18.078 -0.234 1.00 96.25 276 LYS A C 1
ATOM 2214 O O . LYS A 1 276 ? -1.239 -17.179 -0.243 1.00 96.25 276 LYS A O 1
ATOM 2219 N N . ILE A 1 277 ? 0.426 -18.292 0.783 1.00 96.38 277 ILE A N 1
ATOM 2220 C CA . ILE A 1 277 ? 0.525 -17.414 1.950 1.00 96.38 277 ILE A CA 1
ATOM 2221 C C . ILE A 1 277 ? 1.894 -16.735 1.953 1.00 96.38 277 ILE A C 1
ATOM 2223 O O . ILE A 1 277 ? 2.928 -17.390 1.818 1.00 96.38 277 ILE A O 1
ATOM 2227 N N . LEU A 1 278 ? 1.906 -15.414 2.102 1.00 95.19 278 LEU A N 1
ATOM 2228 C CA . LEU A 1 278 ? 3.100 -14.626 2.363 1.00 95.19 278 LEU A CA 1
ATOM 2229 C C . LEU A 1 278 ? 3.253 -14.443 3.873 1.00 95.19 278 LEU A C 1
ATOM 2231 O O . LEU A 1 278 ? 2.474 -13.741 4.514 1.00 95.19 278 LEU A O 1
ATOM 2235 N N . THR A 1 279 ? 4.274 -15.076 4.433 1.00 90.69 279 THR A N 1
ATOM 2236 C CA . THR A 1 279 ? 4.613 -14.958 5.857 1.00 90.69 279 THR A CA 1
ATOM 2237 C C . THR A 1 279 ? 5.140 -13.553 6.199 1.00 90.69 279 THR A C 1
ATOM 2239 O O . THR A 1 279 ? 5.634 -12.862 5.303 1.00 90.69 279 THR A O 1
ATOM 2242 N N . PRO A 1 280 ? 5.137 -13.142 7.484 1.00 82.56 280 PRO A N 1
ATOM 2243 C CA . PRO A 1 280 ? 5.708 -11.857 7.918 1.00 82.56 280 PRO A CA 1
ATOM 2244 C C . PRO A 1 280 ? 7.182 -11.665 7.522 1.00 82.56 280 PRO A C 1
ATOM 2246 O O . PRO A 1 280 ? 7.608 -10.567 7.188 1.00 82.56 280 PRO A O 1
ATOM 2249 N N . ASN A 1 281 ? 7.949 -12.758 7.428 1.00 82.75 281 ASN A N 1
ATOM 2250 C CA . ASN A 1 281 ? 9.336 -12.754 6.939 1.00 82.75 281 ASN A CA 1
ATOM 2251 C C . ASN A 1 281 ? 9.440 -12.690 5.400 1.00 82.75 281 ASN A C 1
ATOM 2253 O O . ASN A 1 281 ? 10.443 -13.108 4.820 1.00 82.75 281 ASN A O 1
ATOM 2257 N N . ALA A 1 282 ? 8.376 -12.255 4.724 1.00 79.69 282 ALA A N 1
ATOM 2258 C CA . ALA A 1 282 ? 8.260 -12.131 3.276 1.00 79.69 282 ALA A CA 1
ATOM 2259 C C . ALA A 1 282 ? 8.579 -13.417 2.479 1.00 79.69 282 ALA A C 1
ATOM 2261 O O . ALA A 1 282 ? 9.020 -13.369 1.328 1.00 79.69 282 ALA A O 1
ATOM 2262 N N . THR A 1 283 ? 8.333 -14.584 3.081 1.00 86.44 283 THR A N 1
ATOM 2263 C CA . THR A 1 283 ? 8.513 -15.896 2.440 1.00 86.44 283 THR A CA 1
ATOM 2264 C C . THR A 1 283 ? 7.168 -16.457 1.995 1.00 86.44 283 THR A C 1
ATOM 2266 O O . THR A 1 283 ? 6.206 -16.413 2.761 1.00 86.44 283 THR A O 1
ATOM 2269 N N . LEU A 1 284 ? 7.106 -16.996 0.773 1.00 89.81 284 LEU A N 1
ATOM 2270 C CA . LEU A 1 284 ? 5.915 -17.665 0.248 1.00 89.81 284 LEU A CA 1
ATOM 2271 C C . LEU A 1 284 ? 5.865 -19.130 0.686 1.00 89.81 284 LEU A C 1
ATOM 2273 O O . LEU A 1 284 ? 6.816 -19.874 0.451 1.00 89.81 284 LEU A O 1
ATOM 2277 N N . ILE A 1 285 ? 4.721 -19.544 1.220 1.00 90.50 285 ILE A N 1
ATOM 2278 C CA . ILE A 1 285 ? 4.377 -20.939 1.509 1.00 90.50 285 ILE A CA 1
ATOM 2279 C C . ILE A 1 285 ? 3.077 -21.319 0.786 1.00 90.50 285 ILE A C 1
ATOM 2281 O O . ILE A 1 285 ? 2.336 -20.442 0.329 1.00 90.50 285 ILE A O 1
ATOM 2285 N N . GLN A 1 286 ? 2.860 -22.622 0.606 1.00 79.81 286 GLN A N 1
ATOM 2286 C CA . GLN A 1 286 ? 1.693 -23.173 -0.086 1.00 79.81 286 GLN A CA 1
ATOM 2287 C C . GLN A 1 286 ? 0.511 -23.354 0.864 1.00 79.81 286 GLN A C 1
ATOM 2289 O O . GLN A 1 286 ? 0.758 -23.772 2.016 1.00 79.81 286 GLN A O 1
#

Organism: NCBI:txid69208

Sequence (286 aa):
MGKPSIFSKEYEKRMKKRKKRILVILLIILCMSGVITTLNFKFFSLTNIRQKVETTLNNKNKDNVLSDTAIQDNGTNQVQENKNISQESKEVSQENTAGENENKDEDNEEKYIEVTLSSGNIARAIYDEESGKRKFKALIPIEEGTTFDISPNKDFLIINDGGTQQIKFVDTRGTQKNITYPSYTTKNKEVIVRETMLNDYPGYTWSKNAKFIDDTHVVYLSQLPYFGKNQLLTYMWSIDINTGVHTTLWNVKGSNIKIGNLTDNGLEVEIDGNKKILTPNATLIQ

pLDDT: mean 77.03, std 26.18, range [23.86, 98.5]

Foldseek 3Di:
DDQPDPPDPCNVVVVVVVVVVVVVVVVVVVVVVVVVVVPPPPPPDDDDDDDDDDDDDDDDDDDDDDDDDDDDDDDDDDDDDDDDDDDDDDDDDDDDDDDDDDDDPPPPPFDWAWDQDPVRDIKTFTWDQDPNDTFTDDIPDADPQKDKEAAPRRQKIWIQDGVLRWIWIAGPVGDIDTLQDQWDQDPVRDIGGPVVQCVVDPPARSWGDWYDQHNFKIKTWHLPPDHDDPQRKIWIWMAGNVVSDIGTLVVGIASDKDWDDQDPQTTWIAHPNRIWHQHPVRDTDD

Radius of gyration: 29.73 Å; chains: 1; bounding box: 93×80×57 Å

Secondary structure (DSSP, 8-state):
-PPPPTT-TTHHHHHHHHHHHHHHHHHHHHHHHHHHHHH-SS--------------S------------------------------------------------------EEEEE-TTS-EEEEEEEEETTEEEEEEEES--TT-EEEE-TTSSEEEEE-TTT--EEEEETT--EEE-S--EEE-TT--EEEHHHHHHHSTT--SSEEEEESSSSEEEEEE-TT--SSS---EEEEEEETTT--EEEEEEEEESSEEEEEEETTEEEEEETTEEEEE-TTS-EE-